Protein AF-0000000084446906 (afdb_homodimer)

pLDDT: mean 97.47, std 2.0, range [83.38, 98.94]

Solvent-accessible surface area (backbone atoms only — not comparable to full-atom values): 11357 Å² total; per-residue (Å²): 119,25,52,22,40,34,60,42,27,45,54,18,41,62,43,54,30,33,64,61,40,91,71,47,39,33,16,25,29,60,39,35,58,21,31,26,53,89,60,40,82,54,78,63,70,33,37,84,49,32,91,60,63,23,46,36,49,57,85,40,52,59,21,47,54,28,44,42,38,16,50,54,45,36,75,71,26,47,64,25,63,60,59,67,82,44,51,92,57,14,74,78,40,45,84,55,74,69,44,53,43,67,46,55,93,47,60,34,79,99,120,25,52,22,39,33,58,43,26,44,55,18,42,62,42,55,30,34,61,60,40,89,69,47,38,32,16,24,30,60,39,35,59,21,29,26,54,89,58,40,82,53,77,62,68,33,38,84,49,33,92,58,63,23,46,36,49,56,86,40,52,58,21,47,54,29,45,41,38,16,49,55,45,38,74,71,27,47,64,24,65,59,59,67,82,46,50,92,56,14,74,77,40,46,83,54,75,69,42,53,44,69,46,56,92,47,60,34,79,98

Nearest PDB structures (foldseek):
  1fri-assembly1_A  TM=9.780E-01  e=1.271E-14  Azotobacter vinelandii
  1f5b-assembly1_A  TM=9.765E-01  e=3.452E-14  Azotobacter vinelandii
  1pc5-assembly1_A  TM=9.761E-01  e=5.884E-14  Azotobacter vinelandii
  1pc4-assembly1_A  TM=9.764E-01  e=9.380E-14  Azotobacter vinelandii
  1f5c-assembly1_A  TM=9.761E-01  e=1.399E-13  Azotobacter vinelandii

Radius of gyration: 17.43 Å; Cα contacts (8 Å, |Δi|>4): 537; chains: 2; bounding box: 32×48×39 Å

Organism: NCBI:txid207340

Structure (mmCIF, N/CA/C/O backbone):
data_AF-0000000084446906-model_v1
#
loop_
_entity.id
_entity.type
_entity.pdbx_description
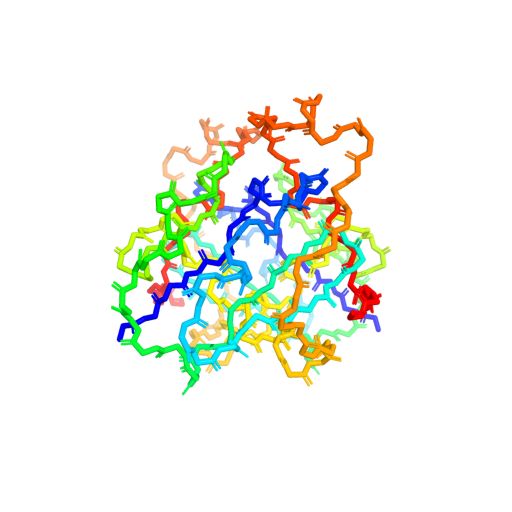1 polymer Ferredoxin
#
loop_
_atom_site.group_PDB
_atom_site.id
_atom_site.type_symbol
_atom_site.label_atom_id
_atom_site.label_alt_id
_atom_site.label_comp_id
_atom_site.label_asym_id
_atom_site.label_entity_id
_atom_site.label_seq_id
_atom_site.pdbx_PDB_ins_code
_atom_site.Cartn_x
_atom_site.Cartn_y
_atom_site.Cartn_z
_atom_site.occupancy
_atom_site.B_iso_or_equiv
_atom_site.auth_seq_id
_atom_site.auth_comp_id
_atom_site.auth_asym_id
_atom_site.auth_atom_id
_atom_site.pdbx_PDB_model_num
ATOM 1 N N . MET A 1 1 ? -15.5 2.156 11.156 1 84.31 1 MET A N 1
ATOM 2 C CA . MET A 1 1 ? -15.125 2.91 9.961 1 84.31 1 MET A CA 1
ATOM 3 C C . MET A 1 1 ? -14.086 3.979 10.289 1 84.31 1 MET A C 1
ATOM 5 O O . MET A 1 1 ? -14.07 4.512 11.406 1 84.31 1 MET A O 1
ATOM 9 N N . THR A 1 2 ? -12.961 4.039 9.648 1 97.31 2 THR A N 1
ATOM 10 C CA . THR A 1 2 ? -11.914 5.035 9.836 1 97.31 2 THR A CA 1
ATOM 11 C C . THR A 1 2 ? -11.555 5.707 8.508 1 97.31 2 THR A C 1
ATOM 13 O O . THR A 1 2 ? -12.023 5.281 7.449 1 97.31 2 THR A O 1
ATOM 16 N N . TYR A 1 3 ? -10.961 6.855 8.625 1 98.81 3 TYR A N 1
ATOM 17 C CA . TYR A 1 3 ? -10.398 7.477 7.43 1 98.81 3 TYR A CA 1
ATOM 18 C C . TYR A 1 3 ? -8.953 7.055 7.223 1 98.81 3 TYR A C 1
ATOM 20 O O . TYR A 1 3 ? -8.273 6.637 8.172 1 98.81 3 TYR A O 1
ATOM 28 N N . VAL A 1 4 ? -8.547 7.105 5.961 1 98.88 4 VAL A N 1
ATOM 29 C CA . VAL A 1 4 ? -7.25 6.578 5.555 1 98.88 4 VAL A CA 1
ATOM 30 C C . VAL A 1 4 ? -6.512 7.609 4.707 1 98.88 4 VAL A C 1
ATOM 32 O O . VAL A 1 4 ? -7.094 8.195 3.789 1 98.88 4 VAL A O 1
ATOM 35 N N . VAL A 1 5 ? -5.242 7.879 5.129 1 98.88 5 VAL A N 1
ATOM 36 C CA . VAL A 1 5 ? -4.391 8.68 4.258 1 98.88 5 VAL A CA 1
ATOM 37 C C . VAL A 1 5 ? -3.863 7.82 3.111 1 98.88 5 VAL A C 1
ATOM 39 O O . VAL A 1 5 ? -3.389 6.703 3.334 1 98.88 5 VAL A O 1
ATOM 42 N N . THR A 1 6 ? -3.961 8.359 1.884 1 98.44 6 THR A N 1
ATOM 43 C CA . THR A 1 6 ? -3.625 7.566 0.707 1 98.44 6 THR A CA 1
ATOM 44 C C . THR A 1 6 ? -2.439 8.172 -0.035 1 98.44 6 THR A C 1
ATOM 46 O O . THR A 1 6 ? -1.847 9.156 0.426 1 98.44 6 THR A O 1
ATOM 49 N N . GLU A 1 7 ? -2.117 7.648 -1.155 1 97.81 7 GLU A N 1
ATOM 50 C CA . GLU A 1 7 ? -0.869 7.785 -1.901 1 97.81 7 GLU A CA 1
ATOM 51 C C . GLU A 1 7 ? -0.551 9.258 -2.176 1 97.81 7 GLU A C 1
ATOM 53 O O . GLU A 1 7 ? 0.608 9.664 -2.098 1 97.81 7 GLU A O 1
ATOM 58 N N . ASN A 1 8 ? -1.579 10.039 -2.455 1 98.19 8 ASN A N 1
ATOM 59 C CA . ASN A 1 8 ? -1.279 11.383 -2.947 1 98.19 8 ASN A CA 1
ATOM 60 C C . ASN A 1 8 ? -0.719 12.273 -1.843 1 98.19 8 ASN A C 1
ATOM 62 O O . ASN A 1 8 ? -0.22 13.367 -2.113 1 98.19 8 ASN A O 1
ATOM 66 N N . CYS A 1 9 ? -0.724 11.852 -0.599 1 98.75 9 CYS A N 1
ATOM 67 C CA . CYS A 1 9 ? -0.081 12.57 0.496 1 98.75 9 CYS A CA 1
ATOM 68 C C . CYS A 1 9 ? 1.437 12.523 0.363 1 98.75 9 CYS A C 1
ATOM 70 O O . CYS A 1 9 ? 2.129 13.453 0.779 1 98.75 9 CYS A O 1
ATOM 72 N N . ILE A 1 10 ? 1.965 11.445 -0.25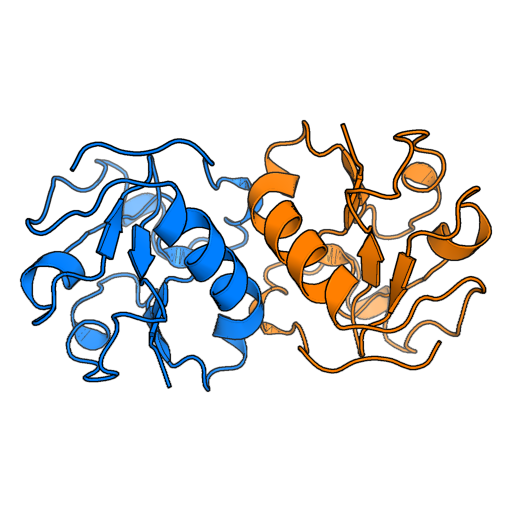6 1 98.31 10 ILE A N 1
ATOM 73 C CA . ILE A 1 10 ? 3.406 11.258 -0.377 1 98.31 10 ILE A CA 1
ATOM 74 C C . ILE A 1 10 ? 4.02 12.43 -1.135 1 98.31 10 ILE A C 1
ATOM 76 O O . ILE A 1 10 ? 3.625 12.719 -2.266 1 98.31 10 ILE A O 1
ATOM 80 N N . ARG A 1 11 ? 4.898 13.109 -0.542 1 97.44 11 ARG A N 1
ATOM 81 C CA . ARG A 1 11 ? 5.66 14.234 -1.075 1 97.44 11 ARG A CA 1
ATOM 82 C C . ARG A 1 11 ? 4.824 15.508 -1.077 1 97.44 11 ARG A C 1
ATOM 84 O O . ARG A 1 11 ? 5.344 16.594 -1.329 1 97.44 11 ARG A O 1
ATOM 91 N N . CYS A 1 12 ? 3.541 15.492 -0.802 1 98.12 12 CYS A N 1
ATOM 92 C CA . CYS A 1 12 ? 2.703 16.672 -0.606 1 98.12 12 CYS A CA 1
ATOM 93 C C . CYS A 1 12 ? 2.697 17.094 0.856 1 98.12 12 CYS A C 1
ATOM 95 O O . CYS A 1 12 ? 3.305 18.109 1.213 1 98.12 12 CYS A O 1
ATOM 97 N N . LYS A 1 13 ? 2.162 16.266 1.639 1 97.94 13 LYS A N 1
ATOM 98 C CA . LYS A 1 13 ? 2.217 16.406 3.09 1 97.94 13 LYS A CA 1
ATOM 99 C C . LYS A 1 13 ? 1.856 17.828 3.518 1 97.94 13 LYS A C 1
ATOM 101 O O . LYS A 1 13 ? 2.635 18.484 4.207 1 97.94 13 LYS A O 1
ATOM 106 N N . TYR A 1 14 ? 0.672 18.281 3.172 1 98.06 14 TYR A N 1
ATOM 107 C CA . TYR A 1 14 ? 0.212 19.641 3.457 1 98.06 14 TYR A CA 1
ATOM 108 C C . TYR A 1 14 ? -0.131 19.797 4.934 1 98.06 14 TYR A C 1
ATOM 110 O O . TYR A 1 14 ? 0.025 20.875 5.5 1 98.06 14 TYR A O 1
ATOM 118 N N . MET A 1 15 ? -0.668 18.844 5.59 1 97.62 15 MET A N 1
ATOM 119 C CA . MET A 1 15 ? -0.871 18.672 7.023 1 97.62 15 MET A CA 1
ATOM 120 C C . MET A 1 15 ? -1.989 19.578 7.527 1 97.62 15 MET A C 1
ATOM 122 O O . MET A 1 15 ? -2.145 19.766 8.734 1 97.62 15 MET A O 1
ATOM 126 N N . ASP A 1 16 ? -2.803 20.219 6.625 1 98.19 16 ASP A N 1
ATOM 127 C CA . ASP A 1 16 ? -3.977 20.969 7.051 1 98.19 16 ASP A CA 1
ATOM 128 C C . ASP A 1 16 ? -4.918 20.094 7.879 1 98.19 16 ASP A C 1
ATOM 130 O O . ASP A 1 16 ? -5.574 20.578 8.797 1 98.19 16 ASP A O 1
ATOM 134 N N . CYS A 1 17 ? -4.926 18.844 7.637 1 98.56 17 CYS A N 1
ATOM 135 C CA . CYS A 1 17 ? -5.801 17.875 8.266 1 98.56 17 CYS A CA 1
ATOM 136 C C . CYS A 1 17 ? -5.477 17.734 9.75 1 98.56 17 CYS A C 1
ATOM 138 O O . CYS A 1 17 ? -6.367 17.469 10.562 1 98.56 17 CYS A O 1
ATOM 140 N N . VAL A 1 18 ? -4.23 17.953 10.117 1 98.56 18 VAL A N 1
ATOM 141 C CA . VAL A 1 18 ? -3.756 17.75 11.477 1 98.56 18 VAL A CA 1
ATOM 142 C C . VAL A 1 18 ? -4.453 18.734 12.422 1 98.56 18 VAL A C 1
ATOM 144 O O . VAL A 1 18 ? -4.875 18.344 13.516 1 98.56 18 VAL A O 1
ATOM 147 N N . GLU A 1 19 ? -4.762 19.891 11.945 1 97.19 19 GLU A N 1
ATOM 148 C CA . GLU A 1 19 ? -5.262 20.969 12.789 1 97.19 19 GLU A CA 1
ATOM 149 C C . GLU A 1 19 ? -6.746 20.781 13.094 1 97.19 19 GLU A C 1
ATOM 151 O O . GLU A 1 19 ? -7.234 21.25 14.133 1 97.19 19 GLU A O 1
ATOM 156 N N . VAL A 1 20 ? -7.367 20.062 12.305 1 98.25 20 VAL A N 1
ATOM 157 C CA . VAL A 1 20 ? -8.82 20.031 12.445 1 98.25 20 VAL A CA 1
ATOM 158 C C . VAL A 1 20 ? -9.25 18.734 13.109 1 98.25 20 VAL A C 1
ATOM 160 O O . VAL A 1 20 ? -10.414 18.562 13.477 1 98.25 20 VAL A O 1
ATOM 163 N N . CYS A 1 21 ? -8.375 17.75 13.305 1 98.56 21 CYS A N 1
ATOM 164 C CA . CYS A 1 21 ? -8.734 16.453 13.875 1 98.56 21 CYS A CA 1
ATOM 165 C C . CYS A 1 21 ? -9.047 16.578 15.359 1 98.56 21 CYS A C 1
ATOM 167 O O . CYS A 1 21 ? -8.172 16.906 16.156 1 98.56 21 CYS A O 1
ATOM 169 N N . PRO A 1 22 ? -10.172 16.234 15.734 1 98.44 22 PRO A N 1
ATOM 170 C CA . PRO A 1 22 ? -10.562 16.469 17.125 1 98.44 22 PRO A CA 1
ATOM 171 C C . PRO A 1 22 ? -9.891 15.508 18.094 1 98.44 22 PRO A C 1
ATOM 173 O O . PRO A 1 22 ? -9.891 15.75 19.312 1 98.44 22 PRO A O 1
ATOM 176 N N . VAL A 1 23 ? -9.328 14.422 17.625 1 98.44 23 VAL A N 1
ATOM 177 C CA . VAL A 1 23 ? -8.773 13.438 18.547 1 98.44 23 VAL A CA 1
ATOM 178 C C . VAL A 1 23 ? -7.273 13.289 18.297 1 98.44 23 VAL A C 1
ATOM 180 O O . VAL A 1 23 ? -6.641 12.367 18.828 1 98.44 23 VAL A O 1
ATOM 183 N N . ASP A 1 24 ? -6.668 14.109 17.484 1 98.44 24 ASP A N 1
ATOM 184 C CA . ASP A 1 24 ? -5.23 14.164 17.234 1 98.44 24 ASP A CA 1
ATOM 185 C C . ASP A 1 24 ? -4.676 12.773 16.906 1 98.44 24 ASP A C 1
ATOM 187 O O . ASP A 1 24 ? -3.699 12.336 17.516 1 98.44 24 ASP A O 1
ATOM 191 N N . CYS A 1 25 ? -5.219 12.156 15.906 1 98.81 25 CYS A N 1
ATOM 192 C CA . CYS A 1 25 ? -4.828 10.773 15.656 1 98.81 25 CYS A CA 1
ATOM 193 C C . CYS A 1 25 ? -3.982 10.672 14.391 1 98.81 25 CYS A C 1
ATOM 195 O O . CYS A 1 25 ? -3.99 9.641 13.719 1 98.81 25 CYS A O 1
ATOM 197 N N . PHE A 1 26 ? -3.305 11.766 13.984 1 98.88 26 PHE A N 1
ATOM 198 C CA . PHE A 1 26 ? -2.334 11.742 12.898 1 98.88 26 PHE A CA 1
ATOM 199 C C . PHE A 1 26 ? -0.939 11.43 13.422 1 98.88 26 PHE A C 1
ATOM 201 O O . PHE A 1 26 ? -0.559 11.883 14.5 1 98.88 26 PHE A O 1
ATOM 208 N N . TYR A 1 27 ? -0.191 10.672 12.648 1 98.88 27 TYR A N 1
ATOM 209 C CA . TYR A 1 27 ? 1.2 10.32 12.914 1 98.88 27 TYR A CA 1
ATOM 210 C C . TYR A 1 27 ? 2.086 10.664 11.719 1 98.88 27 TYR A C 1
ATOM 212 O O . TYR A 1 27 ? 1.666 10.531 10.57 1 98.88 27 TYR A O 1
ATOM 220 N N . VAL A 1 28 ? 3.281 11.133 12.031 1 98.81 28 VAL A N 1
ATOM 221 C CA . VAL A 1 28 ? 4.012 11.875 11.008 1 98.81 28 VAL A CA 1
ATOM 222 C C . VAL A 1 28 ? 5.258 11.094 10.594 1 98.81 28 VAL A C 1
ATOM 224 O O . VAL A 1 28 ? 6.074 10.727 11.445 1 98.81 28 VAL A O 1
ATOM 227 N N . GLY A 1 29 ? 5.34 10.797 9.297 1 98.44 29 GLY A N 1
ATOM 228 C CA . GLY A 1 29 ? 6.539 10.281 8.656 1 98.44 29 GLY A CA 1
ATOM 229 C C . GLY A 1 29 ? 7.359 11.352 7.961 1 98.44 29 GLY A C 1
ATOM 230 O O . GLY A 1 29 ? 6.973 12.523 7.949 1 98.44 29 GLY A O 1
ATOM 231 N N . GLU A 1 30 ? 8.391 10.906 7.371 1 97.94 30 GLU A N 1
ATOM 232 C CA . GLU A 1 30 ? 9.297 11.836 6.691 1 97.94 30 GLU A CA 1
ATOM 233 C C . GLU A 1 30 ? 8.594 12.531 5.527 1 97.94 30 GLU A C 1
ATOM 235 O O . GLU A 1 30 ? 8.742 13.742 5.348 1 97.94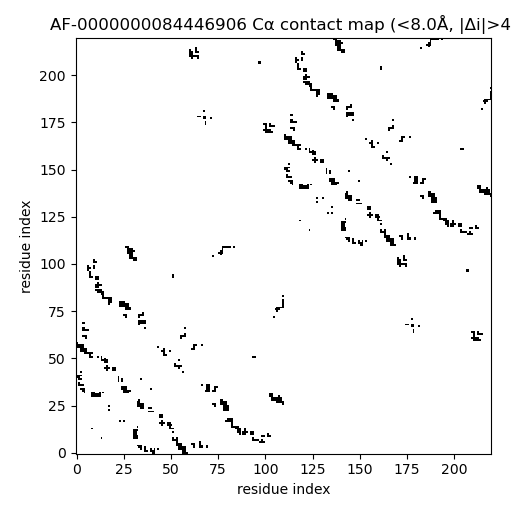 30 GLU A O 1
ATOM 240 N N . ASN A 1 31 ? 7.805 11.805 4.75 1 98.25 31 ASN A N 1
ATOM 241 C CA . ASN A 1 31 ? 7.199 12.414 3.57 1 98.25 31 ASN A CA 1
ATOM 242 C C . ASN A 1 31 ? 5.742 11.984 3.406 1 98.25 31 ASN A C 1
ATOM 244 O O . ASN A 1 31 ? 5.199 12.031 2.301 1 98.25 31 ASN A O 1
ATOM 248 N N . PHE A 1 32 ? 5.082 11.578 4.477 1 98.5 32 PHE A N 1
ATOM 249 C CA . PHE A 1 32 ? 3.74 11.008 4.516 1 98.5 32 PHE A CA 1
ATOM 250 C C . PHE A 1 32 ? 3.146 11.109 5.914 1 98.5 32 PHE A C 1
ATOM 252 O O . PHE A 1 32 ? 3.881 11.195 6.902 1 98.5 32 PHE A O 1
ATOM 259 N N . LEU A 1 33 ? 1.849 11.211 6.012 1 98.81 33 LEU A N 1
ATOM 260 C CA . LEU A 1 33 ? 1.133 11.078 7.273 1 98.81 33 LEU A CA 1
ATOM 261 C C . LEU A 1 33 ? 0.233 9.852 7.266 1 98.81 33 LEU A C 1
ATOM 263 O O . LEU A 1 33 ? -0.116 9.336 6.199 1 98.81 33 LEU A O 1
ATOM 267 N N . VAL A 1 34 ? -0.111 9.383 8.492 1 98.88 34 VAL A N 1
ATOM 268 C CA . VAL A 1 34 ? -1.082 8.297 8.602 1 98.88 34 VAL A CA 1
ATOM 269 C C . VAL A 1 34 ? -2.094 8.617 9.695 1 98.88 34 VAL A C 1
ATOM 271 O O . VAL A 1 34 ? -1.829 9.445 10.578 1 98.88 34 VAL A O 1
ATOM 274 N N . ILE A 1 35 ? -3.268 8.039 9.562 1 98.94 35 ILE A N 1
ATOM 275 C CA . ILE A 1 35 ? -4.309 8.07 10.578 1 98.94 35 ILE A CA 1
ATOM 276 C C . ILE A 1 35 ? -4.312 6.75 11.352 1 98.94 35 ILE A C 1
ATOM 278 O O . ILE A 1 35 ? -4.309 5.672 10.75 1 98.94 35 ILE A O 1
ATOM 282 N N . HIS A 1 36 ? -4.238 6.809 12.664 1 98.88 36 HIS A N 1
ATOM 283 C CA . HIS A 1 36 ? -4.387 5.609 13.484 1 98.88 36 HIS A CA 1
ATOM 284 C C . HIS A 1 36 ? -5.816 5.082 13.438 1 98.88 36 HIS A C 1
ATOM 286 O O . HIS A 1 36 ? -6.734 5.715 13.961 1 98.88 36 HIS A O 1
ATOM 292 N N . PRO A 1 37 ? -5.949 3.916 12.922 1 98.38 37 PRO A N 1
ATOM 293 C CA . PRO A 1 37 ? -7.324 3.471 12.68 1 98.38 37 PRO A CA 1
ATOM 294 C C . PRO A 1 37 ? -8.094 3.205 13.969 1 98.38 37 PRO A C 1
ATOM 296 O O . PRO A 1 37 ? -9.328 3.279 13.984 1 98.38 37 PRO A O 1
ATOM 299 N N . ASP A 1 38 ? -7.477 2.994 15.078 1 98.25 38 ASP A N 1
ATOM 300 C CA . ASP A 1 38 ? -8.148 2.678 16.328 1 98.25 38 ASP A CA 1
ATOM 301 C C . ASP A 1 38 ? -8.484 3.949 17.109 1 98.25 38 ASP A C 1
ATOM 303 O O . ASP A 1 38 ? -9.25 3.904 18.078 1 98.25 38 ASP A O 1
ATOM 307 N N . GLU A 1 39 ? -7.938 5.062 16.688 1 98.69 39 GLU A N 1
ATOM 308 C CA . GLU A 1 39 ? -8.156 6.336 17.375 1 98.69 39 GLU A CA 1
ATOM 309 C C . GLU A 1 39 ? -9.109 7.227 16.578 1 98.69 39 GLU A C 1
ATOM 311 O O . GLU A 1 39 ? -9.758 8.109 17.141 1 98.69 39 GLU A O 1
ATOM 316 N N . CYS A 1 40 ? -9.148 7.055 15.305 1 98.75 40 CYS A N 1
ATOM 317 C CA . CYS A 1 40 ? -10.047 7.812 14.438 1 98.75 40 CYS A CA 1
ATOM 318 C C . CYS A 1 40 ? -11.5 7.602 14.836 1 98.75 40 CYS A C 1
ATOM 320 O O . CYS A 1 40 ? -11.945 6.461 14.992 1 98.75 40 CYS A O 1
ATOM 322 N N . ILE A 1 41 ? -12.258 8.695 14.969 1 98.5 41 ILE A N 1
ATOM 323 C CA . ILE A 1 41 ? -13.641 8.547 15.414 1 98.5 41 ILE A CA 1
ATOM 324 C C . ILE A 1 41 ? -14.586 8.695 14.227 1 98.5 41 ILE A C 1
ATOM 326 O O . ILE A 1 41 ? -15.781 8.953 14.398 1 98.5 41 ILE A O 1
ATOM 330 N N . ASP A 1 42 ? -14.016 8.727 12.992 1 98.19 42 ASP A N 1
ATOM 331 C CA . ASP A 1 42 ? -14.773 8.656 11.75 1 98.19 42 ASP A CA 1
ATOM 332 C C . ASP A 1 42 ? -15.562 9.945 11.516 1 98.19 42 ASP A C 1
ATOM 334 O O . ASP A 1 42 ? -16.656 9.914 10.953 1 98.19 42 ASP A O 1
ATOM 338 N N . CYS A 1 43 ? -15.078 11.07 12.016 1 98.19 43 CYS A N 1
ATOM 339 C CA . CYS A 1 43 ? -15.844 12.305 11.898 1 98.19 43 CYS A CA 1
ATOM 340 C C . CYS A 1 43 ? -15.766 12.867 10.492 1 98.19 43 CYS A C 1
ATOM 342 O O . CYS A 1 43 ? -16.688 13.531 10.023 1 98.19 43 CYS A O 1
ATOM 344 N N . GLY A 1 44 ? -14.578 12.773 9.82 1 98.12 44 GLY A N 1
ATOM 345 C CA . GLY A 1 44 ? -14.469 13.117 8.414 1 98.12 44 GLY A CA 1
ATOM 346 C C . GLY A 1 44 ? -14.109 14.57 8.18 1 98.12 44 GLY A C 1
ATOM 347 O O . GLY A 1 44 ? -13.984 15.008 7.035 1 98.12 44 GLY A O 1
ATOM 348 N N . VAL A 1 45 ? -13.883 15.383 9.164 1 98.38 45 VAL A N 1
ATOM 349 C CA . VAL A 1 45 ? -13.625 16.812 8.992 1 98.38 45 VAL A CA 1
ATOM 350 C C . VAL A 1 45 ? -12.289 17.016 8.273 1 98.38 45 VAL A C 1
ATOM 352 O O . VAL A 1 45 ? -12.094 18.016 7.59 1 98.38 45 VAL A O 1
ATOM 355 N N . CYS A 1 46 ? -11.43 16.078 8.383 1 98.56 46 CYS A N 1
ATOM 356 C CA . CYS A 1 46 ? -10.102 16.188 7.785 1 98.56 46 CYS A CA 1
ATOM 357 C C . CYS A 1 46 ? -10.172 16.062 6.27 1 98.56 46 CYS A C 1
ATOM 359 O O . CYS A 1 46 ? -9.352 16.656 5.559 1 98.56 46 CYS A O 1
ATOM 361 N N . GLU A 1 47 ? -11.062 15.297 5.75 1 98.56 47 GLU A N 1
ATOM 362 C CA . GLU A 1 47 ? -11.133 14.953 4.332 1 98.56 47 GLU A CA 1
ATOM 363 C C . GLU A 1 47 ? -11.234 16.203 3.467 1 98.56 47 GLU A C 1
ATOM 365 O O . GLU A 1 47 ? -10.43 16.406 2.557 1 98.56 47 GLU A O 1
ATOM 370 N N . PRO A 1 48 ? -12.148 17.156 3.684 1 98.38 48 PRO A N 1
ATOM 371 C CA . PRO A 1 48 ? -12.25 18.328 2.818 1 98.38 48 PRO A CA 1
ATOM 372 C C . PRO A 1 48 ? -11.102 19.328 3.027 1 98.38 48 PRO A C 1
ATOM 374 O O . PRO A 1 48 ? -10.922 20.234 2.227 1 98.38 48 PRO A O 1
ATOM 377 N N . GLU A 1 49 ? -10.281 19.172 4.086 1 98.19 49 GLU A N 1
ATOM 378 C CA . GLU A 1 49 ? -9.211 20.125 4.387 1 98.19 49 GLU A CA 1
ATOM 379 C C . GLU A 1 49 ? -7.934 19.766 3.627 1 98.19 49 GLU A C 1
ATOM 381 O O . GLU A 1 49 ? -7.008 20.578 3.559 1 98.19 49 GLU A O 1
ATOM 386 N N . CYS A 1 50 ? -7.859 18.594 3.09 1 98.5 50 CYS A N 1
ATOM 387 C CA . CYS A 1 50 ? -6.648 18.156 2.402 1 98.5 50 CYS A CA 1
ATOM 388 C C . CYS A 1 50 ? -6.609 18.688 0.975 1 98.5 50 CYS A C 1
ATOM 390 O O . CYS A 1 50 ? -7.371 18.234 0.118 1 98.5 50 CYS A O 1
ATOM 392 N N . PRO A 1 51 ? -5.691 19.547 0.663 1 98 51 PRO A N 1
ATOM 393 C CA . PRO A 1 51 ? -5.633 20.078 -0.699 1 98 51 PRO A CA 1
ATOM 394 C C . PRO A 1 51 ? -5.352 19 -1.744 1 98 51 PRO A C 1
ATOM 396 O O . PRO A 1 51 ? -5.742 19.141 -2.904 1 98 51 PRO A O 1
ATOM 399 N N . ALA A 1 52 ? -4.75 17.891 -1.34 1 98.12 52 ALA A N 1
ATOM 400 C CA . ALA A 1 52 ? -4.371 16.828 -2.26 1 98.12 52 ALA A CA 1
ATOM 401 C C . ALA A 1 52 ? -5.473 15.781 -2.371 1 98.12 52 ALA A C 1
ATOM 403 O O . ALA A 1 52 ? -5.324 14.781 -3.088 1 98.12 52 ALA A O 1
ATOM 404 N N . GLU A 1 53 ? -6.512 15.938 -1.598 1 98.12 53 GLU A N 1
ATOM 405 C CA . GLU A 1 53 ? -7.605 14.969 -1.591 1 98.12 53 GLU A CA 1
ATOM 406 C C . GLU A 1 53 ? -7.09 13.555 -1.346 1 98.12 53 GLU A C 1
ATOM 408 O O . GLU A 1 53 ? -7.477 12.617 -2.047 1 98.12 53 GLU A O 1
ATOM 413 N N . ALA A 1 54 ? -6.195 13.43 -0.319 1 98.62 54 ALA A N 1
ATOM 414 C CA . ALA A 1 54 ? -5.492 12.172 -0.077 1 98.62 54 ALA A CA 1
ATOM 415 C C . ALA A 1 54 ? -6.113 11.414 1.091 1 98.62 54 ALA A C 1
ATOM 417 O O . ALA A 1 54 ? -5.535 10.445 1.587 1 98.62 54 ALA A O 1
ATOM 418 N N . ILE A 1 55 ? -7.219 11.867 1.591 1 98.88 55 ILE A N 1
ATOM 419 C CA . ILE A 1 55 ? -7.883 11.195 2.705 1 98.88 55 ILE A CA 1
ATOM 420 C C . ILE A 1 55 ? -9.234 10.648 2.252 1 98.88 55 ILE A C 1
ATOM 422 O O . ILE A 1 55 ? -10.055 11.391 1.695 1 98.88 55 ILE A O 1
ATOM 426 N N . LEU A 1 56 ? -9.406 9.367 2.488 1 98.75 56 LEU A N 1
ATOM 427 C CA . LEU A 1 56 ? -10.609 8.664 2.07 1 98.75 56 LEU A CA 1
ATOM 428 C C . LEU A 1 56 ? -11.172 7.82 3.209 1 98.75 56 LEU A C 1
ATOM 430 O O . LEU A 1 56 ? -10.422 7.355 4.07 1 98.75 56 LEU A O 1
ATOM 434 N N . PRO A 1 57 ? -12.516 7.688 3.209 1 98.56 57 PRO A N 1
ATOM 435 C CA . PRO A 1 57 ? -13.047 6.684 4.137 1 98.56 57 PRO A CA 1
ATOM 436 C C . PRO A 1 57 ? -12.609 5.266 3.779 1 98.56 57 PRO A C 1
ATOM 438 O O . PRO A 1 57 ? -12.359 4.969 2.607 1 98.56 57 PRO A O 1
ATOM 441 N N . ASP A 1 58 ? -12.484 4.414 4.773 1 97.38 58 ASP A N 1
ATOM 442 C CA . ASP A 1 58 ? -12.008 3.059 4.527 1 97.38 58 ASP A CA 1
ATOM 443 C C . ASP A 1 58 ? -13.023 2.26 3.713 1 97.38 58 ASP A C 1
ATOM 445 O O . ASP A 1 58 ? -12.719 1.164 3.236 1 97.38 58 ASP A O 1
ATOM 449 N N . SER A 1 59 ? -14.242 2.84 3.496 1 96.44 59 SER A N 1
ATOM 450 C CA . SER A 1 59 ? -15.234 2.201 2.643 1 96.44 59 SER A CA 1
ATOM 451 C C . SER A 1 59 ? -14.938 2.439 1.167 1 96.44 59 SER A C 1
ATOM 453 O O . SER A 1 59 ? -15.531 1.794 0.297 1 96.44 59 SER A O 1
ATOM 455 N N . ASP A 1 60 ? -14.125 3.381 0.864 1 97.06 60 ASP A N 1
ATOM 456 C CA . ASP A 1 60 ? -13.648 3.611 -0.497 1 97.06 60 ASP A CA 1
ATOM 457 C C . ASP A 1 60 ? -12.586 2.592 -0.886 1 97.06 60 ASP A C 1
ATOM 459 O O . ASP A 1 60 ? -11.562 2.465 -0.208 1 97.06 60 ASP A O 1
ATOM 463 N N . ASP A 1 61 ? -12.766 1.865 -1.99 1 93.56 61 ASP A N 1
ATOM 464 C CA . ASP A 1 61 ? -11.859 0.806 -2.414 1 93.56 61 ASP A CA 1
ATOM 465 C C . ASP A 1 61 ? -10.438 1.342 -2.6 1 93.56 61 ASP A C 1
ATOM 467 O O . ASP A 1 61 ? -9.461 0.623 -2.369 1 93.56 61 ASP A O 1
ATOM 471 N N . ARG A 1 62 ? -10.344 2.568 -2.906 1 96.31 62 ARG A N 1
ATOM 472 C CA . ARG A 1 62 ? -9.039 3.191 -3.137 1 96.31 62 ARG A CA 1
ATOM 473 C C . ARG A 1 62 ? -8.234 3.266 -1.847 1 96.31 62 ARG A C 1
ATOM 475 O O . ARG A 1 62 ? -7.02 3.486 -1.88 1 96.31 62 ARG A O 1
ATOM 482 N N . ALA A 1 63 ? -8.828 2.971 -0.712 1 97.75 63 ALA A N 1
ATOM 483 C CA . ALA A 1 63 ? -8.172 3.096 0.589 1 97.75 63 ALA A CA 1
ATOM 484 C C . ALA A 1 63 ? -7.648 1.747 1.072 1 97.75 63 ALA A C 1
ATOM 486 O O . ALA A 1 63 ? -6.871 1.683 2.025 1 97.75 63 ALA A O 1
ATOM 487 N N . THR A 1 64 ? -7.996 0.7 0.409 1 96.81 64 THR A N 1
ATOM 488 C CA . THR A 1 64 ? -7.801 -0.642 0.947 1 96.81 64 THR A CA 1
ATOM 489 C C . THR A 1 64 ? -6.32 -0.908 1.215 1 96.81 64 THR A C 1
ATOM 491 O O . THR A 1 64 ? -5.934 -1.205 2.348 1 96.81 64 THR A O 1
ATOM 494 N N . ALA A 1 65 ? -5.48 -0.763 0.223 1 96.44 65 ALA A N 1
ATOM 495 C CA . ALA A 1 65 ? -4.055 -1.028 0.397 1 96.44 65 ALA A CA 1
ATOM 496 C C . ALA A 1 65 ? -3.445 -0.092 1.437 1 96.44 65 ALA A C 1
ATOM 498 O O . ALA A 1 65 ? -2.574 -0.497 2.211 1 96.44 65 ALA A O 1
ATOM 499 N N . TRP A 1 66 ? -3.977 1.045 1.509 1 98.44 66 TRP A N 1
ATOM 500 C CA . TRP A 1 66 ? -3.385 2.086 2.342 1 98.44 66 TRP A CA 1
ATOM 501 C C . TRP A 1 66 ? -3.869 1.971 3.783 1 98.44 66 TRP A C 1
ATOM 503 O O . TRP A 1 66 ? -3.236 2.5 4.703 1 98.44 66 TRP A O 1
ATOM 513 N N . ALA A 1 67 ? -5.016 1.292 3.982 1 97.75 67 ALA A N 1
ATOM 514 C CA . ALA A 1 67 ? -5.469 1.04 5.348 1 97.75 67 ALA A CA 1
ATOM 515 C C . ALA A 1 67 ? -4.418 0.278 6.148 1 97.75 67 ALA A C 1
ATOM 517 O O . ALA A 1 67 ? -4.156 0.6 7.309 1 97.75 67 ALA A O 1
ATOM 518 N N . GLU A 1 68 ? -3.766 -0.604 5.461 1 95.38 68 GLU A N 1
ATOM 519 C CA . GLU A 1 68 ? -2.76 -1.416 6.141 1 95.38 68 GLU A CA 1
ATOM 520 C C . GLU A 1 68 ? -1.478 -0.623 6.379 1 95.38 68 GLU A C 1
ATOM 522 O O . GLU A 1 68 ? -0.819 -0.791 7.406 1 95.38 68 GLU A O 1
ATOM 527 N N . VAL A 1 69 ? -1.152 0.172 5.457 1 98.06 69 VAL A N 1
ATOM 528 C CA . VAL A 1 69 ? -0.004 1.061 5.609 1 98.06 69 VAL A CA 1
ATOM 529 C C . VAL A 1 69 ? -0.237 2.014 6.777 1 98.06 69 VAL A C 1
ATOM 531 O O . VAL A 1 69 ? 0.645 2.201 7.621 1 98.06 69 VAL A O 1
ATOM 534 N N . ASN A 1 70 ? -1.45 2.592 6.891 1 98.75 70 ASN A N 1
ATOM 535 C CA . ASN A 1 70 ? -1.789 3.465 8.008 1 98.75 70 ASN A CA 1
ATOM 536 C C . ASN A 1 70 ? -1.666 2.736 9.344 1 98.75 70 ASN A C 1
ATOM 538 O O . ASN A 1 70 ? -1.043 3.244 10.273 1 98.75 70 ASN A O 1
ATOM 542 N N . ARG A 1 71 ? -2.191 1.576 9.422 1 97.38 71 ARG A N 1
ATOM 543 C CA . ARG A 1 71 ? -2.156 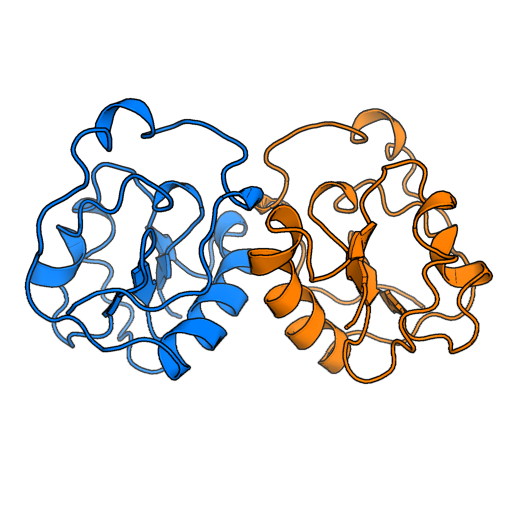0.802 10.656 1 97.38 71 ARG A CA 1
ATOM 544 C C . ARG A 1 71 ? -0.721 0.547 11.109 1 97.38 71 ARG A C 1
ATOM 546 O O . ARG A 1 71 ? -0.382 0.752 12.273 1 97.38 71 ARG A O 1
ATOM 553 N N . THR A 1 72 ? 0.078 0.205 10.227 1 96.88 72 THR A N 1
ATOM 554 C CA . THR A 1 72 ? 1.457 -0.148 10.547 1 96.88 72 THR A CA 1
ATOM 555 C C . THR A 1 72 ? 2.227 1.072 11.047 1 96.88 72 THR A C 1
ATOM 557 O O . THR A 1 72 ? 2.801 1.047 12.133 1 96.88 72 THR A O 1
ATOM 560 N N . TYR A 1 73 ? 2.178 2.135 10.305 1 98.44 73 TYR A N 1
ATOM 561 C CA . TYR A 1 73 ? 3.066 3.256 10.594 1 98.44 73 TYR A CA 1
ATOM 562 C C . TYR A 1 73 ? 2.506 4.121 11.719 1 98.44 73 TYR A C 1
ATOM 564 O O . TYR A 1 73 ? 3.248 4.855 12.375 1 98.44 73 TYR A O 1
ATOM 572 N N . ALA A 1 74 ? 1.222 3.98 12.023 1 98.62 74 ALA A N 1
ATOM 573 C CA . ALA A 1 74 ? 0.656 4.672 13.18 1 98.62 74 ALA A CA 1
ATOM 574 C C . ALA A 1 74 ? 1.249 4.141 14.484 1 98.62 74 ALA A C 1
ATOM 576 O O . ALA A 1 74 ? 1.235 4.828 15.508 1 98.62 74 ALA A O 1
ATOM 577 N N . GLN A 1 75 ? 1.772 2.943 14.422 1 97.94 75 GLN A N 1
ATOM 578 C CA . GLN A 1 75 ? 2.35 2.326 15.609 1 97.94 75 GLN A CA 1
ATOM 579 C C . GLN A 1 75 ? 3.84 2.635 15.727 1 97.94 75 GLN A C 1
ATOM 581 O O . GLN A 1 75 ? 4.453 2.391 16.766 1 97.94 75 GLN A O 1
ATOM 586 N N . GLN A 1 76 ? 4.375 3.182 14.719 1 97.88 76 GLN A N 1
ATOM 587 C CA . GLN A 1 76 ? 5.828 3.299 14.656 1 97.88 76 GLN A CA 1
ATOM 588 C C . GLN A 1 76 ? 6.262 4.762 14.641 1 97.88 76 GLN A C 1
ATOM 590 O O . GLN A 1 76 ? 7.359 5.09 15.094 1 97.88 76 GLN A O 1
ATOM 595 N N . TRP A 1 77 ? 5.43 5.648 14.094 1 98.69 77 TRP A N 1
ATOM 596 C CA . TRP A 1 77 ? 5.793 7.047 13.906 1 98.69 77 TRP A CA 1
ATOM 597 C C . TRP A 1 77 ? 5.254 7.91 15.047 1 98.69 77 TRP A C 1
ATOM 599 O O . TRP A 1 77 ? 4.348 7.496 15.766 1 98.69 77 TRP A O 1
ATOM 609 N N . PRO A 1 78 ? 5.824 9.102 15.273 1 98.81 78 PRO A N 1
ATOM 610 C CA . PRO A 1 78 ? 5.344 9.969 16.359 1 98.81 78 PRO A CA 1
ATOM 611 C C . PRO A 1 78 ? 4.012 10.641 16.016 1 98.81 78 PRO A C 1
ATOM 613 O O . PRO A 1 78 ? 3.775 11.008 14.867 1 98.81 78 PRO A O 1
ATOM 616 N N . ASN A 1 79 ? 3.227 10.859 17.047 1 98.81 79 ASN A N 1
ATOM 617 C CA . ASN A 1 79 ? 1.987 11.617 16.922 1 98.81 79 ASN A CA 1
ATOM 618 C C . ASN A 1 79 ? 2.258 13.086 16.609 1 98.81 79 ASN A C 1
ATOM 620 O O . ASN A 1 79 ? 3.242 13.656 17.094 1 98.81 79 ASN A O 1
ATOM 624 N N . ILE A 1 80 ? 1.441 13.719 15.781 1 98.69 80 ILE A N 1
ATOM 625 C CA . ILE A 1 80 ? 1.543 15.141 15.461 1 98.69 80 ILE A CA 1
ATOM 626 C C . ILE A 1 80 ? 0.197 15.82 15.703 1 98.69 80 ILE A C 1
ATOM 628 O O . ILE A 1 80 ? -0.846 15.312 15.281 1 98.69 80 ILE A O 1
ATOM 632 N N . THR A 1 81 ? 0.188 16.984 16.344 1 97.69 81 THR A N 1
ATOM 633 C CA . THR A 1 81 ? -1.057 17.625 16.75 1 97.69 81 THR A CA 1
ATOM 634 C C . THR A 1 81 ? -1.114 19.062 16.25 1 97.69 81 THR A C 1
ATOM 636 O O . THR A 1 81 ? -2.148 19.719 16.344 1 97.69 81 THR A O 1
ATOM 639 N N . ARG A 1 82 ? 0.017 19.469 15.656 1 97.19 82 ARG A N 1
ATOM 640 C CA . ARG A 1 82 ? 0.07 20.797 15.047 1 97.19 82 ARG A CA 1
ATOM 641 C C . ARG A 1 82 ? 0.601 20.719 13.617 1 97.19 82 ARG A C 1
ATOM 643 O O . ARG A 1 82 ? 1.518 19.953 13.328 1 97.19 82 ARG A O 1
ATOM 650 N N . LYS A 1 83 ? 0.108 21.547 12.836 1 96.12 83 LYS A N 1
ATOM 651 C CA . LYS A 1 83 ? 0.512 21.594 11.43 1 96.12 83 LYS A CA 1
ATOM 652 C C . LYS A 1 83 ? 1.972 22.016 11.297 1 96.12 83 LYS A C 1
ATOM 654 O O . LYS A 1 83 ? 2.398 23 11.898 1 96.12 83 LYS A O 1
ATOM 659 N N . GLY A 1 84 ? 2.709 21.281 10.562 1 94.38 84 GLY A N 1
ATOM 660 C CA . GLY A 1 84 ? 4.059 21.672 10.195 1 94.38 84 GLY A CA 1
ATOM 661 C C . GLY A 1 84 ? 4.121 22.406 8.867 1 94.38 84 GLY A C 1
ATOM 662 O O . GLY A 1 84 ? 3.121 22.969 8.406 1 94.38 84 GLY A O 1
ATOM 663 N N . GLU A 1 85 ? 5.344 22.516 8.367 1 94 85 GLU A N 1
ATOM 664 C CA . GLU A 1 85 ? 5.535 23.141 7.066 1 94 85 GLU A CA 1
ATOM 665 C C . GLU A 1 85 ? 5.516 22.109 5.945 1 94 85 GLU A C 1
ATOM 667 O O . GLU A 1 85 ? 6.211 21.094 6.02 1 94 85 GLU A O 1
ATOM 672 N N . ALA A 1 86 ? 4.715 22.375 4.938 1 96.06 86 ALA A N 1
ATOM 673 C CA . ALA A 1 86 ? 4.699 21.516 3.764 1 96.06 86 ALA A CA 1
ATOM 674 C C . ALA A 1 86 ? 6.016 21.594 2.996 1 96.06 86 ALA A C 1
ATOM 676 O O . ALA A 1 86 ? 6.68 22.641 3.016 1 96.06 86 ALA A O 1
ATOM 677 N N . PRO A 1 87 ? 6.34 20.562 2.348 1 96.69 87 PRO A N 1
ATOM 678 C CA . PRO A 1 87 ? 7.527 20.656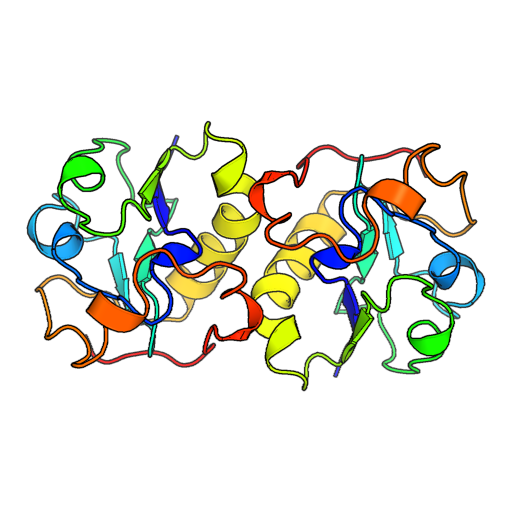 1.496 1 96.69 87 PRO A CA 1
ATOM 679 C C . PRO A 1 87 ? 7.406 21.75 0.437 1 96.69 87 PRO A C 1
ATOM 681 O O . PRO A 1 87 ? 6.312 22 -0.08 1 96.69 87 PRO A O 1
ATOM 684 N N . ALA A 1 88 ? 8.516 22.297 0.06 1 96.88 88 ALA A N 1
ATOM 685 C CA . ALA A 1 88 ? 8.531 23.406 -0.898 1 96.88 88 ALA A CA 1
ATOM 686 C C . ALA A 1 88 ? 8.008 22.953 -2.26 1 96.88 88 ALA A C 1
ATOM 688 O O . ALA A 1 88 ? 7.465 23.75 -3.021 1 96.88 88 ALA A O 1
ATOM 689 N N . ASP A 1 89 ? 8.133 21.734 -2.543 1 97.75 89 ASP A N 1
ATOM 690 C CA . ASP A 1 89 ? 7.727 21.234 -3.852 1 97.75 89 ASP A CA 1
ATOM 691 C C . ASP A 1 89 ? 6.398 20.484 -3.76 1 97.75 89 ASP A C 1
ATOM 693 O O . ASP A 1 89 ? 6.066 19.688 -4.645 1 97.75 89 ASP A O 1
ATOM 697 N N . ALA A 1 90 ? 5.641 20.656 -2.713 1 98.06 90 ALA A N 1
ATOM 698 C CA . ALA A 1 90 ? 4.367 19.969 -2.496 1 98.06 90 ALA A CA 1
ATOM 699 C C . ALA A 1 90 ? 3.439 20.156 -3.693 1 98.06 90 ALA A C 1
ATOM 701 O O . ALA A 1 90 ? 2.842 19.188 -4.172 1 98.06 90 ALA A O 1
ATOM 702 N N . GLU A 1 91 ? 3.33 21.344 -4.184 1 97.69 91 GLU A N 1
ATOM 703 C CA . GLU A 1 91 ? 2.418 21.641 -5.281 1 97.69 91 GLU A CA 1
ATOM 704 C C . GLU A 1 91 ? 2.832 20.906 -6.555 1 97.69 91 GLU A C 1
ATOM 706 O O . GLU A 1 91 ? 1.979 20.469 -7.332 1 97.69 91 GLU A O 1
ATOM 711 N N . GLU A 1 92 ? 4.133 20.766 -6.766 1 97.88 92 GLU A N 1
ATOM 712 C CA . GLU A 1 92 ? 4.652 20.062 -7.934 1 97.88 92 GLU A CA 1
ATOM 713 C C . GLU A 1 92 ? 4.266 18.578 -7.902 1 97.88 92 GLU A C 1
ATOM 715 O O . GLU A 1 92 ? 4.012 17.969 -8.945 1 97.88 92 GLU A O 1
ATOM 720 N N . TRP A 1 93 ? 4.172 18.031 -6.75 1 98 93 TRP A N 1
ATOM 721 C CA . TRP A 1 93 ? 3.922 16.609 -6.609 1 98 93 TRP A CA 1
ATOM 722 C C . TRP A 1 93 ? 2.426 16.312 -6.547 1 98 93 TRP A C 1
ATOM 724 O O . TRP A 1 93 ? 1.994 15.188 -6.789 1 98 93 TRP A O 1
ATOM 734 N N . ASN A 1 94 ? 1.644 17.344 -6.188 1 98.31 94 ASN A N 1
ATOM 735 C CA . ASN A 1 94 ? 0.207 17.125 -6.035 1 98.31 94 ASN A CA 1
ATOM 736 C C . ASN A 1 94 ? -0.428 16.625 -7.328 1 98.31 94 ASN A C 1
ATOM 738 O O . ASN A 1 94 ? -0.289 17.266 -8.375 1 98.31 94 ASN A O 1
ATOM 742 N N . GLY A 1 95 ? -1.085 15.422 -7.23 1 96.81 95 GLY A N 1
ATOM 743 C CA . GLY A 1 95 ? -1.809 14.875 -8.367 1 96.81 95 GLY A CA 1
ATOM 744 C C . GLY A 1 95 ? -0.962 13.961 -9.227 1 96.81 95 GLY A C 1
ATOM 745 O O . GLY A 1 95 ? -1.475 13.312 -10.148 1 96.81 95 GLY A O 1
ATOM 746 N N . LYS A 1 96 ? 0.386 13.852 -9 1 95.44 96 LYS A N 1
ATOM 747 C CA . LYS A 1 96 ? 1.226 12.906 -9.734 1 95.44 96 LYS A CA 1
ATOM 748 C C . LYS A 1 96 ? 0.914 11.469 -9.336 1 95.44 96 LYS A C 1
ATOM 750 O O . LYS A 1 96 ? 0.779 11.156 -8.156 1 95.44 96 LYS A O 1
ATOM 755 N N . PRO A 1 97 ? 0.794 10.625 -10.32 1 92.19 97 PRO A N 1
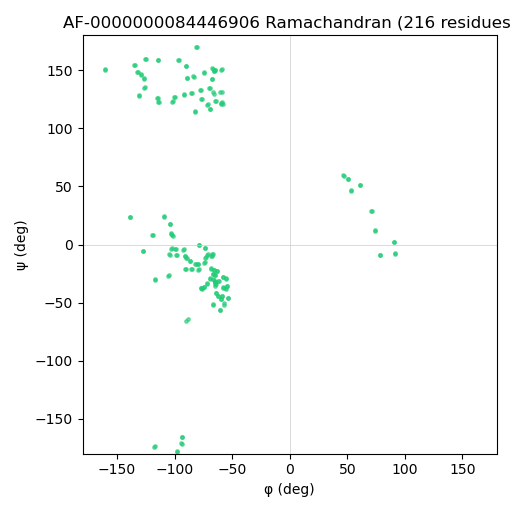ATOM 756 C CA . PRO A 1 97 ? 0.469 9.227 -10.031 1 92.19 97 PRO A CA 1
ATOM 757 C C . PRO A 1 97 ? 1.689 8.414 -9.602 1 92.19 97 PRO A C 1
ATOM 759 O O . PRO A 1 97 ? 2.82 8.898 -9.68 1 92.19 97 PRO A O 1
ATOM 762 N N . ASP A 1 98 ? 1.471 7.242 -9.148 1 90.94 98 ASP A N 1
ATOM 763 C CA . ASP A 1 98 ? 2.467 6.199 -8.93 1 90.94 98 ASP A CA 1
ATOM 764 C C . ASP A 1 98 ? 3.52 6.652 -7.918 1 90.94 98 ASP A C 1
ATOM 766 O O . ASP A 1 98 ? 4.719 6.539 -8.172 1 90.94 98 ASP A O 1
ATOM 770 N N . LYS A 1 99 ? 3.096 7.133 -6.758 1 95.62 99 LYS A N 1
ATOM 771 C CA . LYS A 1 99 ? 4.016 7.645 -5.746 1 95.62 99 LYS A CA 1
ATOM 772 C C . LYS A 1 99 ? 4.277 6.605 -4.66 1 95.62 99 LYS A C 1
ATOM 774 O O . LYS A 1 99 ? 5.121 6.812 -3.785 1 95.62 99 LYS A O 1
ATOM 779 N N . ALA A 1 100 ? 3.648 5.512 -4.715 1 96 100 ALA A N 1
ATOM 780 C CA . ALA A 1 100 ? 3.803 4.5 -3.672 1 96 100 ALA A CA 1
ATOM 781 C C . ALA A 1 100 ? 5.27 4.133 -3.477 1 96 100 ALA A C 1
ATOM 783 O O . ALA A 1 100 ? 5.73 3.967 -2.344 1 96 100 ALA A O 1
ATOM 784 N N . GLY A 1 101 ? 6.023 4.113 -4.566 1 94.25 101 GLY A N 1
ATOM 785 C CA . GLY A 1 101 ? 7.43 3.738 -4.512 1 94.25 101 GLY A CA 1
ATOM 786 C C . GLY A 1 101 ? 8.312 4.812 -3.902 1 94.25 101 GLY A C 1
ATOM 787 O O . GLY A 1 101 ? 9.492 4.586 -3.654 1 94.25 101 GLY A O 1
ATOM 788 N N . LEU A 1 102 ? 7.789 5.934 -3.559 1 96.5 102 LEU A N 1
ATOM 789 C CA . LEU A 1 102 ? 8.539 7.051 -2.99 1 96.5 102 LEU A CA 1
ATOM 790 C C . LEU A 1 102 ? 8.328 7.137 -1.483 1 96.5 102 LEU A C 1
ATOM 792 O O . LEU A 1 102 ? 8.953 7.957 -0.81 1 96.5 102 LEU A O 1
ATOM 796 N N . LEU A 1 103 ? 7.484 6.281 -0.894 1 97.75 103 LEU A N 1
ATOM 797 C CA . LEU A 1 103 ? 7.215 6.348 0.539 1 97.75 103 LEU A CA 1
ATOM 798 C C . LEU A 1 103 ? 8.469 6.035 1.344 1 97.75 103 LEU A C 1
ATOM 800 O O . LEU A 1 103 ? 9.078 4.977 1.166 1 97.75 103 LEU A O 1
ATOM 804 N N . SER A 1 104 ? 8.836 6.973 2.205 1 97.69 104 SER A N 1
ATOM 805 C CA . SER A 1 104 ? 9.891 6.738 3.182 1 97.69 104 SER A CA 1
ATOM 806 C C . SER A 1 104 ? 9.344 6.066 4.438 1 97.69 104 SER A C 1
ATOM 808 O O . SER A 1 104 ? 8.352 6.52 5.008 1 97.69 104 SER A O 1
ATOM 810 N N . PRO A 1 105 ? 9.977 5.004 4.879 1 96.81 105 PRO A N 1
ATOM 811 C CA . PRO A 1 105 ? 9.523 4.359 6.113 1 96.81 105 PRO A CA 1
ATOM 812 C C . PRO A 1 105 ? 9.984 5.094 7.367 1 96.81 105 PRO A C 1
ATOM 814 O O . PRO A 1 105 ? 9.656 4.68 8.484 1 96.81 105 PRO A O 1
ATOM 817 N N . ASN A 1 106 ? 10.703 6.148 7.223 1 97.56 106 ASN A N 1
ATOM 818 C CA . ASN A 1 106 ? 11.312 6.836 8.352 1 97.56 106 ASN A CA 1
ATOM 819 C C . ASN A 1 106 ? 10.336 7.797 9.023 1 97.56 106 ASN A C 1
ATOM 821 O O . ASN A 1 106 ? 9.508 8.422 8.352 1 97.56 106 ASN A O 1
ATOM 825 N N . PRO A 1 107 ? 10.43 7.91 10.344 1 98.06 107 PRO A N 1
ATOM 826 C CA . PRO A 1 107 ? 9.586 8.883 11.047 1 98.06 107 PRO A CA 1
ATOM 827 C C . PRO A 1 107 ? 9.922 10.328 10.68 1 98.06 107 PRO A C 1
ATOM 829 O O . PRO A 1 107 ? 11.039 10.609 10.234 1 98.06 107 PRO A O 1
ATOM 832 N N . GLY A 1 108 ? 8.914 11.172 10.719 1 96.94 108 GLY A N 1
ATOM 833 C CA . GLY A 1 108 ? 9.117 12.609 10.625 1 96.94 108 GLY A CA 1
ATOM 834 C C . GLY A 1 108 ? 9.234 13.289 11.977 1 96.94 108 GLY A C 1
ATOM 835 O O . GLY A 1 108 ? 9.422 12.617 12.992 1 96.94 108 GLY A O 1
ATOM 836 N N . LYS A 1 109 ? 9.25 14.586 11.93 1 93.31 109 LYS A N 1
ATOM 837 C CA . LYS A 1 109 ? 9.312 15.391 13.148 1 93.31 109 LYS A CA 1
ATOM 838 C C . LYS A 1 109 ? 7.938 15.945 13.508 1 93.31 109 LYS A C 1
ATOM 840 O O . LYS A 1 109 ? 7.27 16.562 12.672 1 93.31 109 LYS A O 1
ATOM 845 N N . PRO A 1 110 ? 7.535 15.602 14.734 1 92.81 110 PRO A N 1
ATOM 846 C CA . PRO A 1 110 ? 6.223 16.109 15.133 1 92.81 110 PRO A CA 1
ATOM 847 C C . PRO A 1 110 ? 6.203 17.625 15.297 1 92.81 110 PRO A C 1
ATOM 849 O O . PRO A 1 110 ? 7.246 18.25 15.539 1 92.81 110 PRO A O 1
ATOM 852 N N . MET B 1 1 ? 15.883 -10.062 5.227 1 83.38 1 MET B N 1
ATOM 853 C CA . MET B 1 1 ? 15.516 -9.562 3.906 1 83.38 1 MET B CA 1
ATOM 854 C C . MET B 1 1 ? 14.477 -10.469 3.254 1 83.38 1 MET B C 1
ATOM 856 O O . MET B 1 1 ? 14.461 -11.672 3.502 1 83.38 1 MET B O 1
ATOM 860 N N . THR B 1 2 ? 13.336 -9.992 2.826 1 97.31 2 THR B N 1
ATOM 861 C CA . THR B 1 2 ? 12.289 -10.742 2.143 1 97.31 2 THR B CA 1
ATOM 862 C C . THR B 1 2 ? 11.938 -10.094 0.806 1 97.31 2 THR B C 1
ATOM 864 O O . THR B 1 2 ? 12.406 -8.992 0.506 1 97.31 2 THR B O 1
ATOM 867 N N . TYR B 1 3 ? 11.344 -10.883 -0.04 1 98.81 3 TYR B N 1
ATOM 868 C CA . TYR B 1 3 ? 10.789 -10.305 -1.263 1 98.81 3 TYR B CA 1
ATOM 869 C C . TYR B 1 3 ? 9.344 -9.875 -1.062 1 98.81 3 TYR B C 1
ATOM 871 O O . TYR B 1 3 ? 8.664 -10.375 -0.161 1 98.81 3 TYR B O 1
ATOM 879 N N . VAL B 1 4 ? 8.953 -8.898 -1.871 1 98.88 4 VAL B N 1
ATOM 880 C CA . VAL B 1 4 ? 7.656 -8.25 -1.705 1 98.88 4 VAL B CA 1
ATOM 881 C C . VAL B 1 4 ? 6.93 -8.203 -3.047 1 98.88 4 VAL B C 1
ATOM 883 O O . VAL B 1 4 ? 7.52 -7.832 -4.066 1 98.88 4 VAL B O 1
ATOM 886 N N . VAL B 1 5 ? 5.656 -8.688 -3.008 1 98.88 5 VAL B N 1
ATOM 887 C CA . VAL B 1 5 ? 4.812 -8.477 -4.18 1 98.88 5 VAL B CA 1
ATOM 888 C C . VAL B 1 5 ? 4.297 -7.039 -4.195 1 98.88 5 VAL B C 1
ATOM 890 O O . VAL B 1 5 ? 3.82 -6.531 -3.176 1 98.88 5 VAL B O 1
ATOM 893 N N . THR B 1 6 ? 4.402 -6.398 -5.379 1 98.5 6 THR B N 1
ATOM 894 C CA . THR B 1 6 ? 4.074 -4.977 -5.465 1 98.5 6 THR B CA 1
ATOM 895 C C . THR B 1 6 ? 2.9 -4.754 -6.41 1 98.5 6 THR B C 1
ATOM 897 O O . THR B 1 6 ? 2.309 -5.711 -6.914 1 98.5 6 THR B O 1
ATOM 900 N N . GLU B 1 7 ? 2.586 -3.547 -6.668 1 97.81 7 GLU B N 1
ATOM 901 C CA . GLU B 1 7 ? 1.347 -3.031 -7.242 1 97.81 7 GLU B CA 1
ATOM 902 C C . GLU B 1 7 ? 1.031 -3.705 -8.57 1 97.81 7 GLU B C 1
ATOM 904 O O . GLU B 1 7 ? -0.128 -4.012 -8.859 1 97.81 7 GLU B O 1
ATOM 909 N N . ASN B 1 8 ? 2.066 -3.955 -9.367 1 98.19 8 ASN B N 1
ATOM 910 C CA . ASN B 1 8 ? 1.77 -4.379 -10.734 1 98.19 8 ASN B CA 1
ATOM 911 C C . ASN B 1 8 ? 1.2 -5.793 -10.773 1 98.19 8 ASN B C 1
ATOM 913 O O . ASN B 1 8 ? 0.703 -6.238 -11.805 1 98.19 8 ASN B O 1
ATOM 917 N N . CYS B 1 9 ? 1.187 -6.523 -9.688 1 98.75 9 CYS B N 1
ATOM 918 C CA . CYS B 1 9 ? 0.538 -7.828 -9.594 1 98.75 9 CYS B CA 1
ATOM 919 C C . CYS B 1 9 ? -0.979 -7.688 -9.648 1 98.75 9 CYS B C 1
ATOM 921 O O . CYS B 1 9 ? -1.674 -8.578 -10.133 1 98.75 9 CYS B O 1
ATOM 923 N N . ILE B 1 10 ? -1.492 -6.539 -9.156 1 98.31 10 ILE B N 1
ATOM 924 C CA . ILE B 1 10 ? -2.934 -6.32 -9.094 1 98.31 10 ILE B CA 1
ATOM 925 C C . ILE B 1 10 ? -3.537 -6.43 -10.492 1 98.31 10 ILE B C 1
ATOM 927 O O . ILE B 1 10 ? -3.127 -5.715 -11.406 1 98.31 10 ILE B O 1
ATOM 931 N N . ARG B 1 11 ? -4.426 -7.312 -10.68 1 97.44 11 ARG B N 1
ATOM 932 C CA . ARG B 1 11 ? -5.18 -7.57 -11.906 1 97.44 11 ARG B CA 1
ATOM 933 C C . ARG B 1 11 ? -4.34 -8.344 -12.914 1 97.44 11 ARG B C 1
ATOM 935 O O . ARG B 1 11 ? -4.852 -8.789 -13.945 1 97.44 11 ARG B O 1
ATOM 942 N N . CYS B 1 12 ? -3.059 -8.547 -12.734 1 98.12 12 CYS B N 1
ATOM 943 C CA . CYS B 1 12 ? -2.221 -9.422 -13.547 1 98.12 12 CYS B CA 1
ATOM 944 C C . CYS B 1 12 ? -2.229 -10.844 -13.008 1 98.12 12 CYS B C 1
ATOM 946 O O . CYS B 1 12 ? -2.834 -11.742 -13.602 1 98.12 12 CYS B O 1
ATOM 948 N N . LYS B 1 13 ? -1.711 -10.961 -11.836 1 97.94 13 LYS B N 1
ATOM 949 C CA . LYS B 1 13 ? -1.773 -12.195 -11.07 1 97.94 13 LYS B CA 1
ATOM 950 C C . LYS B 1 13 ? -1.412 -13.398 -11.938 1 97.94 13 LYS B C 1
ATOM 952 O O . LYS B 1 13 ? -2.193 -14.344 -12.055 1 97.94 13 LYS B O 1
ATOM 957 N N . TYR B 1 14 ? -0.218 -13.414 -12.5 1 98 14 TYR B N 1
ATOM 958 C CA . TYR B 1 14 ? 0.246 -14.469 -13.398 1 98 14 TYR B CA 1
ATOM 959 C C . TYR B 1 14 ? 0.574 -15.742 -12.633 1 98 14 TYR B C 1
ATOM 961 O O . TYR B 1 14 ? 0.417 -16.844 -13.148 1 98 14 TYR B O 1
ATOM 969 N N . MET B 1 15 ? 1.103 -15.695 -11.477 1 97.69 15 MET B N 1
ATOM 970 C CA . MET B 1 15 ? 1.291 -16.734 -10.469 1 97.69 15 MET B CA 1
ATOM 971 C C . MET B 1 15 ? 2.404 -17.688 -10.883 1 97.69 15 MET B C 1
ATOM 973 O O . MET B 1 15 ? 2.551 -18.766 -10.297 1 97.69 15 MET B O 1
ATOM 977 N N . ASP B 1 16 ? 3.236 -17.375 -11.922 1 98.19 16 ASP B N 1
ATOM 978 C CA . ASP B 1 16 ? 4.41 -18.172 -12.258 1 98.19 16 ASP B CA 1
ATOM 979 C C . ASP B 1 16 ? 5.34 -18.312 -11.055 1 98.19 16 ASP B C 1
ATOM 981 O O . ASP B 1 16 ? 5.988 -19.344 -10.875 1 98.19 16 ASP B O 1
ATOM 985 N N . CYS B 1 17 ? 5.352 -17.359 -10.211 1 98.56 17 CYS B N 1
ATOM 986 C CA . CYS B 1 17 ? 6.219 -17.266 -9.039 1 98.56 17 CYS B CA 1
ATOM 987 C C . CYS B 1 17 ? 5.883 -18.359 -8.031 1 98.56 17 CYS B C 1
ATOM 989 O O . CYS B 1 17 ? 6.762 -18.844 -7.324 1 98.56 17 CYS B O 1
ATOM 991 N N . VAL B 1 18 ? 4.621 -18.766 -7.992 1 98.56 18 VAL B N 1
ATOM 992 C CA . VAL B 1 18 ? 4.133 -19.719 -7.004 1 98.56 18 VAL B CA 1
ATOM 993 C C . VAL B 1 18 ? 4.828 -21.062 -7.203 1 98.56 18 VAL B C 1
ATOM 995 O O . VAL B 1 18 ? 5.238 -21.719 -6.234 1 98.56 18 VAL B O 1
ATOM 998 N N . GLU B 1 19 ? 5.133 -21.406 -8.414 1 97.19 19 GLU B N 1
ATOM 999 C CA . GLU B 1 19 ? 5.629 -22.734 -8.75 1 97.19 19 GLU B CA 1
ATOM 1000 C C . G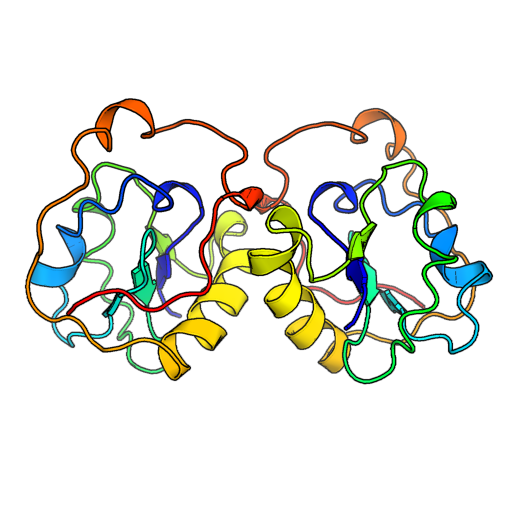LU B 1 19 ? 7.109 -22.875 -8.414 1 97.19 19 GLU B C 1
ATOM 1002 O O . GLU B 1 19 ? 7.59 -23.969 -8.148 1 97.19 19 GLU B O 1
ATOM 1007 N N . VAL B 1 20 ? 7.738 -21.797 -8.32 1 98.25 20 VAL B N 1
ATOM 1008 C CA . VAL B 1 20 ? 9.188 -21.906 -8.203 1 98.25 20 VAL B CA 1
ATOM 1009 C C . VAL B 1 20 ? 9.617 -21.641 -6.762 1 98.25 20 VAL B C 1
ATOM 1011 O O . VAL B 1 20 ? 10.781 -21.828 -6.406 1 98.25 20 VAL B O 1
ATOM 1014 N N . CYS B 1 21 ? 8.719 -21.203 -5.859 1 98.56 21 CYS B N 1
ATOM 1015 C CA . CYS B 1 21 ? 9.078 -20.875 -4.484 1 98.56 21 CYS B CA 1
ATOM 1016 C C . CYS B 1 21 ? 9.383 -22.125 -3.68 1 98.56 21 CYS B C 1
ATOM 1018 O O . CYS B 1 21 ? 8.5 -22.969 -3.471 1 98.56 21 CYS B O 1
ATOM 1020 N N . PRO B 1 22 ? 10.516 -22.219 -3.182 1 98.44 22 PRO B N 1
ATOM 1021 C CA . PRO B 1 22 ? 10.898 -23.469 -2.525 1 98.44 22 PRO B CA 1
ATOM 1022 C C . PRO B 1 22 ? 10.219 -23.656 -1.169 1 98.44 22 PRO B C 1
ATOM 1024 O O . PRO B 1 22 ? 10.227 -24.75 -0.62 1 98.44 22 PRO B O 1
ATOM 1027 N N . VAL B 1 23 ? 9.656 -22.625 -0.605 1 98.44 23 VAL B N 1
ATOM 1028 C CA . VAL B 1 23 ? 9.094 -22.75 0.735 1 98.44 23 VAL B CA 1
ATOM 1029 C C . VAL B 1 23 ? 7.598 -22.453 0.699 1 98.44 23 VAL B C 1
ATOM 1031 O O . VAL B 1 23 ? 6.961 -22.312 1.746 1 98.44 23 VAL B O 1
ATOM 1034 N N . ASP B 1 24 ? 6.992 -22.297 -0.451 1 98.44 24 ASP B N 1
ATOM 1035 C CA . ASP B 1 24 ? 5.555 -22.125 -0.653 1 98.44 24 ASP B CA 1
ATOM 1036 C C . ASP B 1 24 ? 5.004 -21.031 0.251 1 98.44 24 ASP B C 1
ATOM 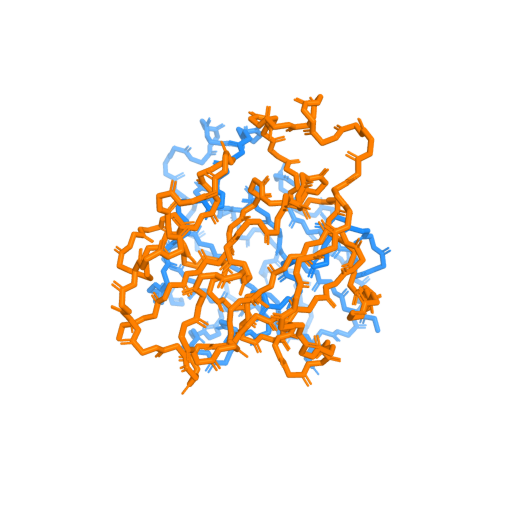1038 O O . ASP B 1 24 ? 4.023 -21.234 0.965 1 98.44 24 ASP B O 1
ATOM 1042 N N . CYS B 1 25 ? 5.555 -19.859 0.142 1 98.81 25 CYS B N 1
ATOM 1043 C CA . CYS B 1 25 ? 5.164 -18.812 1.083 1 98.81 25 CYS B CA 1
ATOM 1044 C C . CYS B 1 25 ? 4.328 -17.75 0.393 1 98.81 25 CYS B C 1
ATOM 1046 O O . CYS B 1 25 ? 4.34 -16.578 0.802 1 98.81 25 CYS B O 1
ATOM 1048 N N . PHE B 1 26 ? 3.66 -18.094 -0.729 1 98.88 26 PHE B N 1
ATOM 1049 C CA . PHE B 1 26 ? 2.701 -17.203 -1.379 1 98.88 26 PHE B CA 1
ATOM 1050 C C . PHE B 1 26 ? 1.301 -17.422 -0.817 1 98.88 26 PHE B C 1
ATOM 1052 O O . PHE B 1 26 ? 0.911 -18.547 -0.521 1 98.88 26 PHE B O 1
ATOM 1059 N N . TYR B 1 27 ? 0.553 -16.328 -0.692 1 98.88 27 TYR B N 1
ATOM 1060 C CA . TYR B 1 27 ? -0.842 -16.328 -0.265 1 98.88 27 TYR B CA 1
ATOM 1061 C C . TYR B 1 27 ? -1.715 -15.586 -1.269 1 98.88 27 TYR B C 1
ATOM 1063 O O . TYR B 1 27 ? -1.281 -14.594 -1.866 1 98.88 27 TYR B O 1
ATOM 1071 N N . VAL B 1 28 ? -2.914 -16.109 -1.445 1 98.81 28 VAL B N 1
ATOM 1072 C CA . VAL B 1 28 ? -3.633 -15.742 -2.66 1 98.81 28 VAL B CA 1
ATOM 1073 C C . VAL B 1 28 ? -4.879 -14.938 -2.301 1 98.81 28 VAL B C 1
ATOM 1075 O O . VAL B 1 28 ? -5.699 -15.375 -1.493 1 98.81 28 VAL B O 1
ATOM 1078 N N . GLY B 1 29 ? -4.949 -13.727 -2.855 1 98.44 29 GLY B N 1
ATOM 1079 C CA . GLY B 1 29 ? -6.148 -12.906 -2.838 1 98.44 29 GLY B CA 1
ATOM 1080 C C . GLY B 1 29 ? -6.957 -13 -4.117 1 98.44 29 GLY B C 1
ATOM 1081 O O . GLY B 1 29 ? -6.574 -13.711 -5.047 1 98.44 29 GLY B O 1
ATOM 1082 N N . GLU B 1 30 ? -7.996 -12.25 -4.137 1 97.94 30 GLU B N 1
ATOM 1083 C CA . GLU B 1 30 ? -8.891 -12.266 -5.289 1 97.94 30 GLU B CA 1
ATOM 1084 C C . GLU B 1 30 ? -8.18 -11.773 -6.547 1 97.94 30 GLU B C 1
ATOM 1086 O O . GLU B 1 30 ? -8.32 -12.367 -7.617 1 97.94 30 GLU B O 1
ATOM 1091 N N . ASN B 1 31 ? -7.379 -10.719 -6.449 1 98.25 31 ASN B N 1
ATOM 1092 C CA . ASN B 1 31 ? -6.762 -10.156 -7.645 1 98.25 31 ASN B CA 1
ATOM 1093 C C . ASN B 1 31 ? -5.309 -9.773 -7.398 1 98.25 31 ASN B C 1
ATOM 1095 O O . ASN B 1 31 ? -4.758 -8.922 -8.102 1 98.25 31 ASN B O 1
ATOM 1099 N N . PHE B 1 32 ? -4.66 -10.375 -6.414 1 98.5 32 PHE B N 1
ATOM 1100 C CA . PHE B 1 32 ? -3.318 -10.062 -5.934 1 98.5 32 PHE B CA 1
ATOM 1101 C C . PHE B 1 32 ? -2.734 -11.234 -5.16 1 98.5 32 PHE B C 1
ATOM 1103 O O . PHE B 1 32 ? -3.475 -12.062 -4.621 1 98.5 32 PHE B O 1
ATOM 1110 N N . LEU B 1 33 ? -1.429 -11.383 -5.168 1 98.81 33 LEU B N 1
ATOM 1111 C CA . LEU B 1 33 ? -0.724 -12.312 -4.289 1 98.81 33 LEU B CA 1
ATOM 1112 C C . LEU B 1 33 ? 0.171 -11.555 -3.309 1 98.81 33 LEU B C 1
ATOM 1114 O O . LEU B 1 33 ? 0.522 -10.398 -3.545 1 98.81 33 LEU B O 1
ATOM 1118 N N . VAL B 1 34 ? 0.5 -12.258 -2.199 1 98.88 34 VAL B N 1
ATOM 1119 C CA . VAL B 1 34 ? 1.468 -11.688 -1.267 1 98.88 34 VAL B CA 1
ATOM 1120 C C . VAL B 1 34 ? 2.471 -12.758 -0.844 1 98.88 34 VAL B C 1
ATOM 1122 O O . VAL B 1 34 ? 2.197 -13.961 -0.965 1 98.88 34 VAL B O 1
ATOM 1125 N N . ILE B 1 35 ? 3.65 -12.297 -0.464 1 98.94 35 ILE B N 1
ATOM 1126 C CA . ILE B 1 35 ? 4.684 -13.133 0.142 1 98.94 35 ILE B CA 1
ATOM 1127 C C . ILE B 1 35 ? 4.676 -12.945 1.657 1 98.94 35 ILE B C 1
ATOM 1129 O O . ILE B 1 35 ? 4.676 -11.812 2.148 1 98.94 35 ILE B O 1
ATOM 1133 N N . HIS B 1 36 ? 4.594 -14.023 2.416 1 98.88 36 HIS B N 1
ATOM 1134 C CA . HIS B 1 36 ? 4.734 -13.945 3.865 1 98.88 36 HIS B CA 1
ATOM 1135 C C . HIS B 1 36 ? 6.164 -13.594 4.262 1 98.88 36 HIS B C 1
ATOM 1137 O O . HIS B 1 36 ? 7.082 -14.406 4.082 1 98.88 36 HIS B O 1
ATOM 1143 N N . PRO B 1 37 ? 6.301 -12.484 4.875 1 98.38 37 PRO B N 1
ATOM 1144 C CA . PRO B 1 37 ? 7.676 -12.031 5.09 1 98.38 37 PRO B CA 1
ATOM 1145 C C . PRO B 1 37 ? 8.438 -12.906 6.082 1 98.38 37 PRO B C 1
ATOM 1147 O O . PRO B 1 37 ? 9.672 -12.977 6.027 1 98.38 37 PRO B O 1
ATOM 1150 N N . ASP B 1 38 ? 7.812 -13.641 6.914 1 98.25 38 ASP B N 1
ATOM 1151 C CA . ASP B 1 38 ? 8.477 -14.453 7.93 1 98.25 38 ASP B CA 1
ATOM 1152 C C . ASP B 1 38 ? 8.805 -15.844 7.391 1 98.25 38 ASP B C 1
ATOM 1154 O O . ASP B 1 38 ? 9.562 -16.594 8.016 1 98.25 38 ASP B O 1
ATOM 1158 N N . GLU B 1 39 ? 8.258 -16.188 6.25 1 98.69 39 GLU B N 1
ATOM 1159 C CA . GLU B 1 39 ? 8.469 -17.5 5.656 1 98.69 39 GLU B CA 1
ATOM 1160 C C . GLU B 1 39 ? 9.43 -17.422 4.469 1 98.69 39 GLU B C 1
ATOM 1162 O O . GLU B 1 39 ? 10.07 -18.422 4.117 1 98.69 39 GLU B O 1
ATOM 1167 N N . CYS B 1 40 ? 9.492 -16.297 3.842 1 98.75 40 CYS B N 1
ATOM 1168 C CA . CYS B 1 40 ? 10.391 -16.078 2.719 1 98.75 40 CYS B CA 1
ATOM 1169 C C . CYS B 1 40 ? 11.844 -16.266 3.141 1 98.75 40 CYS B C 1
ATOM 1171 O O . CYS B 1 40 ? 12.289 -15.703 4.141 1 98.75 40 CYS B O 1
ATOM 1173 N N . ILE B 1 41 ? 12.609 -17.047 2.363 1 98.5 41 ILE B N 1
ATOM 1174 C CA . ILE B 1 41 ? 13.984 -17.328 2.76 1 98.5 41 ILE B CA 1
ATOM 1175 C C . ILE B 1 41 ? 14.945 -16.469 1.923 1 98.5 41 ILE B C 1
ATOM 1177 O O . ILE B 1 41 ? 16.141 -16.781 1.832 1 98.5 41 ILE B O 1
ATOM 1181 N N . ASP B 1 42 ? 14.375 -15.516 1.154 1 98.19 42 ASP B N 1
ATOM 1182 C CA . ASP B 1 42 ? 15.148 -14.492 0.458 1 98.19 42 ASP B CA 1
ATOM 1183 C C . ASP B 1 42 ? 15.93 -15.086 -0.707 1 98.19 42 ASP B C 1
ATOM 1185 O O . ASP B 1 42 ? 17.031 -14.641 -1.014 1 98.19 42 ASP B O 1
ATOM 1189 N N . CYS B 1 43 ? 15.445 -16.156 -1.309 1 98.19 43 CYS B N 1
ATOM 1190 C CA . CYS B 1 43 ? 16.219 -16.828 -2.357 1 98.19 43 CYS B CA 1
ATOM 1191 C C . CYS B 1 43 ? 16.141 -16.047 -3.664 1 98.19 43 CYS B C 1
ATOM 1193 O O . CYS B 1 43 ? 17.078 -16.078 -4.465 1 98.19 43 CYS B O 1
ATOM 1195 N N . GLY B 1 44 ? 14.961 -15.453 -3.992 1 98.12 44 GLY B N 1
ATOM 1196 C CA . GLY B 1 44 ? 14.859 -14.539 -5.121 1 98.12 44 GLY B CA 1
ATOM 1197 C C . GLY B 1 44 ? 14.508 -15.234 -6.418 1 98.12 44 GLY B C 1
ATOM 1198 O O . GLY B 1 44 ? 14.391 -14.594 -7.465 1 98.12 44 GLY B O 1
ATOM 1199 N N . VAL B 1 45 ? 14.281 -16.5 -6.465 1 98.38 45 VAL B N 1
ATOM 1200 C CA . VAL B 1 45 ? 14.023 -17.234 -7.703 1 98.38 45 VAL B CA 1
ATOM 1201 C C . VAL B 1 45 ? 12.695 -16.781 -8.305 1 98.38 45 VAL B C 1
ATOM 1203 O O . VAL B 1 45 ? 12.508 -16.844 -9.523 1 98.38 45 VAL B O 1
ATOM 1206 N N . CYS B 1 46 ? 11.828 -16.297 -7.52 1 98.56 46 CYS B N 1
ATOM 1207 C CA . CYS B 1 46 ? 10.508 -15.883 -7.977 1 98.56 46 CYS B CA 1
ATOM 1208 C C . CYS B 1 46 ? 10.586 -14.609 -8.805 1 98.56 46 CYS B C 1
ATOM 1210 O O . CYS B 1 46 ? 9.781 -14.398 -9.703 1 98.56 46 CYS B O 1
ATOM 1212 N N . GLU B 1 47 ? 11.484 -13.719 -8.492 1 98.56 47 GLU B N 1
ATOM 1213 C CA . GLU B 1 47 ? 11.562 -12.383 -9.078 1 98.56 47 GLU B CA 1
ATOM 1214 C C . GLU B 1 47 ? 11.68 -12.453 -10.602 1 98.56 47 GLU B C 1
ATOM 1216 O O . GLU B 1 47 ? 10.883 -11.844 -11.32 1 98.56 47 GLU B O 1
ATOM 1221 N N . PRO B 1 48 ? 12.578 -13.219 -11.219 1 98.38 48 PRO B N 1
ATOM 1222 C CA . PRO B 1 48 ? 12.695 -13.242 -12.68 1 98.38 48 PRO B CA 1
ATOM 1223 C C . PRO B 1 48 ? 11.547 -14 -13.352 1 98.38 48 PRO B C 1
ATOM 1225 O O . PRO B 1 48 ? 11.375 -13.914 -14.57 1 98.38 48 PRO B O 1
ATOM 1228 N N . GLU B 1 49 ? 10.711 -14.742 -12.594 1 98.19 49 GLU B N 1
ATOM 1229 C CA . GLU B 1 49 ? 9.641 -15.547 -13.172 1 98.19 49 GLU B CA 1
ATOM 1230 C C . GLU B 1 49 ? 8.375 -14.727 -13.367 1 98.19 49 GLU B C 1
ATOM 1232 O O . GLU B 1 49 ? 7.445 -15.156 -14.055 1 98.19 49 GLU B O 1
ATOM 1237 N N . CYS B 1 50 ? 8.305 -13.578 -12.758 1 98.5 50 CYS B N 1
ATOM 1238 C CA . CYS B 1 50 ? 7.098 -12.766 -12.844 1 98.5 50 CYS B CA 1
ATOM 1239 C C . CYS B 1 50 ? 7.078 -11.953 -14.133 1 98.5 50 CYS B C 1
ATOM 1241 O O . CYS B 1 50 ? 7.844 -11 -14.289 1 98.5 50 CYS B O 1
ATOM 1243 N N . PRO B 1 51 ? 6.168 -12.219 -15 1 98 51 PRO B N 1
ATOM 1244 C CA . PRO B 1 51 ? 6.117 -11.461 -16.25 1 98 51 PRO B CA 1
ATOM 1245 C C . PRO B 1 51 ? 5.84 -9.977 -16.031 1 98 51 PRO B C 1
ATOM 1247 O O . PRO B 1 51 ? 6.23 -9.141 -16.859 1 98 51 PRO B O 1
ATOM 1250 N N . ALA B 1 52 ? 5.246 -9.633 -14.906 1 98.19 52 ALA B N 1
ATOM 1251 C CA . ALA B 1 52 ? 4.867 -8.258 -14.609 1 98.19 52 ALA B CA 1
ATOM 1252 C C . ALA B 1 52 ? 5.969 -7.535 -13.844 1 98.19 52 ALA B C 1
ATOM 1254 O O . ALA B 1 52 ? 5.824 -6.363 -13.484 1 98.19 52 ALA B O 1
ATOM 1255 N N . GLU B 1 53 ? 7.008 -8.242 -13.492 1 98.19 53 GLU B N 1
ATOM 1256 C CA . GLU B 1 53 ? 8.094 -7.664 -12.711 1 98.19 53 GLU B CA 1
ATOM 1257 C C . GLU B 1 53 ? 7.578 -6.996 -11.445 1 98.19 53 GLU B C 1
ATOM 1259 O O . GLU B 1 53 ? 7.965 -5.871 -11.125 1 98.19 53 GLU B O 1
ATOM 1264 N N . ALA B 1 54 ? 6.668 -7.734 -10.734 1 98.62 54 ALA B N 1
ATOM 1265 C CA . ALA B 1 54 ? 5.961 -7.16 -9.594 1 98.62 54 ALA B CA 1
ATOM 1266 C C . ALA B 1 54 ? 6.574 -7.629 -8.273 1 98.62 54 ALA B C 1
ATOM 1268 O O . ALA B 1 54 ? 5.988 -7.438 -7.207 1 98.62 54 ALA B O 1
ATOM 1269 N N . ILE B 1 55 ? 7.672 -8.305 -8.32 1 98.88 55 ILE B N 1
ATOM 1270 C CA . ILE B 1 55 ? 8.328 -8.789 -7.109 1 98.88 55 ILE B CA 1
ATOM 1271 C C . ILE B 1 55 ? 9.68 -8.102 -6.941 1 98.88 55 ILE B C 1
ATOM 1273 O O . ILE B 1 55 ? 10.5 -8.109 -7.859 1 98.88 55 ILE B O 1
ATOM 1277 N N . LEU B 1 56 ? 9.844 -7.512 -5.773 1 98.75 56 LEU B N 1
ATOM 1278 C CA . LEU B 1 56 ? 11.055 -6.758 -5.461 1 98.75 56 LEU B CA 1
ATOM 1279 C C . LEU B 1 56 ? 11.602 -7.156 -4.094 1 98.75 56 LEU B C 1
ATOM 1281 O O . LEU B 1 56 ? 10.844 -7.551 -3.205 1 98.75 56 LEU B O 1
ATOM 1285 N N . PRO B 1 57 ? 12.945 -7.078 -3.982 1 98.5 57 PRO B N 1
ATOM 1286 C CA . PRO B 1 57 ? 13.461 -7.211 -2.617 1 98.5 57 PRO B CA 1
ATOM 1287 C C . PRO B 1 57 ? 13.023 -6.062 -1.708 1 98.5 57 PRO B C 1
ATOM 1289 O O . PRO B 1 57 ? 12.789 -4.949 -2.184 1 98.5 57 PRO B O 1
ATOM 1292 N N . ASP B 1 58 ? 12.883 -6.348 -0.429 1 97.31 58 ASP B N 1
ATOM 1293 C CA . ASP B 1 58 ? 12.406 -5.328 0.499 1 97.31 58 ASP B CA 1
ATOM 1294 C C . ASP B 1 58 ? 13.422 -4.199 0.645 1 97.31 58 ASP B C 1
ATOM 1296 O O . ASP B 1 58 ? 13.125 -3.152 1.224 1 97.31 58 ASP B O 1
ATOM 1300 N N . SER B 1 59 ? 14.656 -4.371 0.058 1 96.38 59 SER B N 1
ATOM 1301 C CA . SER B 1 59 ? 15.656 -3.312 0.055 1 96.38 59 SER B CA 1
ATOM 1302 C C . SER B 1 59 ? 15.367 -2.281 -1.032 1 96.38 59 SER B C 1
ATOM 1304 O O . SER B 1 59 ? 15.961 -1.202 -1.043 1 96.38 59 SER B O 1
ATOM 1306 N N . ASP B 1 60 ? 14.547 -2.615 -1.965 1 97.06 60 ASP B N 1
ATOM 1307 C CA . ASP B 1 60 ? 14.086 -1.669 -2.977 1 97.06 60 ASP B CA 1
ATOM 1308 C C . ASP B 1 60 ? 13.023 -0.732 -2.406 1 97.06 60 ASP B C 1
ATOM 1310 O O . ASP B 1 60 ? 12 -1.187 -1.894 1 97.06 60 ASP B O 1
ATOM 1314 N N . ASP B 1 61 ? 13.219 0.593 -2.512 1 93.56 61 ASP B N 1
ATOM 1315 C CA . ASP B 1 61 ? 12.312 1.581 -1.936 1 93.56 61 ASP B CA 1
ATOM 1316 C C . ASP B 1 61 ? 10.891 1.404 -2.475 1 93.56 61 ASP B C 1
ATOM 1318 O O . ASP B 1 61 ? 9.922 1.662 -1.768 1 93.56 61 ASP B O 1
ATOM 1322 N N . ARG B 1 62 ? 10.805 0.901 -3.635 1 96.31 62 ARG B N 1
ATOM 1323 C CA . ARG B 1 62 ? 9.508 0.714 -4.273 1 96.31 62 ARG B CA 1
ATOM 1324 C C . ARG B 1 62 ? 8.695 -0.354 -3.557 1 96.31 62 ARG B C 1
ATOM 1326 O O . ARG B 1 62 ? 7.48 -0.458 -3.76 1 96.31 62 ARG B O 1
ATOM 1333 N N . ALA B 1 63 ? 9.281 -1.085 -2.639 1 97.75 63 ALA B N 1
ATOM 1334 C CA . ALA B 1 63 ? 8.617 -2.191 -1.951 1 97.75 63 ALA B CA 1
ATOM 1335 C C . ALA B 1 63 ? 8.086 -1.752 -0.592 1 97.75 63 ALA B C 1
ATOM 1337 O O . ALA B 1 63 ? 7.297 -2.467 0.033 1 97.75 63 ALA B O 1
ATOM 1338 N N . THR B 1 64 ? 8.422 -0.59 -0.157 1 96.75 64 THR B N 1
ATOM 1339 C CA . THR B 1 64 ? 8.227 -0.198 1.234 1 96.75 64 THR B CA 1
ATOM 1340 C C . THR B 1 64 ? 6.746 -0.245 1.603 1 96.75 64 THR B C 1
ATOM 1342 O O . THR B 1 64 ? 6.352 -0.966 2.521 1 96.75 64 THR B O 1
ATOM 1345 N N . ALA B 1 65 ? 5.91 0.463 0.873 1 96.38 65 ALA B N 1
ATOM 1346 C CA . ALA B 1 65 ? 4.484 0.492 1.185 1 96.38 65 ALA B CA 1
ATOM 1347 C C . ALA B 1 65 ? 3.869 -0.899 1.062 1 96.38 65 ALA B C 1
ATOM 1349 O O . ALA B 1 65 ? 2.99 -1.267 1.847 1 96.38 65 ALA B O 1
ATOM 1350 N N . TRP B 1 66 ? 4.398 -1.653 0.201 1 98.38 66 TRP B N 1
ATOM 1351 C CA . TRP B 1 66 ? 3.803 -2.945 -0.127 1 98.38 66 TRP B CA 1
ATOM 1352 C C . TRP B 1 66 ? 4.273 -4.023 0.843 1 98.38 66 TRP B C 1
ATOM 1354 O O . TRP B 1 66 ? 3.637 -5.07 0.975 1 98.38 66 TRP B O 1
ATOM 1364 N N . ALA B 1 67 ? 5.418 -3.777 1.516 1 97.75 67 ALA B N 1
ATOM 1365 C CA . ALA B 1 67 ? 5.863 -4.711 2.545 1 97.75 67 ALA B CA 1
ATOM 1366 C C . ALA B 1 67 ? 4.801 -4.879 3.631 1 97.75 67 ALA B C 1
ATOM 1368 O O . ALA B 1 67 ? 4.531 -5.996 4.078 1 97.75 67 ALA B O 1
ATOM 1369 N N . GLU B 1 68 ? 4.156 -3.797 3.924 1 95.5 68 GLU B N 1
ATOM 1370 C CA . GLU B 1 68 ? 3.143 -3.838 4.977 1 95.5 68 GLU B CA 1
ATOM 1371 C C . GLU B 1 68 ? 1.861 -4.504 4.48 1 95.5 68 GLU B C 1
ATOM 1373 O O . GLU B 1 68 ? 1.198 -5.219 5.23 1 95.5 68 GLU B O 1
ATOM 1378 N N . VAL B 1 69 ? 1.544 -4.254 3.279 1 98.06 69 VAL B N 1
ATOM 1379 C CA . VAL B 1 69 ? 0.396 -4.906 2.658 1 98.06 69 VAL B CA 1
ATOM 1380 C C . VAL B 1 69 ? 0.621 -6.414 2.611 1 98.06 69 VAL B C 1
ATOM 1382 O O . VAL B 1 69 ? -0.266 -7.191 2.973 1 98.06 69 VAL B O 1
ATOM 1385 N N . ASN B 1 70 ? 1.836 -6.863 2.229 1 98.75 70 ASN B N 1
ATOM 1386 C CA . ASN B 1 70 ? 2.168 -8.281 2.217 1 98.75 70 ASN B CA 1
ATOM 1387 C C . ASN B 1 70 ? 2.037 -8.898 3.605 1 98.75 70 ASN B C 1
ATOM 1389 O O . ASN B 1 70 ? 1.409 -9.945 3.768 1 98.75 70 ASN B O 1
ATOM 1393 N N . ARG B 1 71 ? 2.566 -8.258 4.582 1 97.44 71 ARG B N 1
ATOM 1394 C CA . ARG B 1 71 ? 2.523 -8.773 5.949 1 97.44 71 ARG B CA 1
ATOM 1395 C C . ARG B 1 71 ? 1.084 -8.969 6.414 1 97.44 71 ARG B C 1
ATOM 1397 O O . ARG B 1 71 ? 0.739 -10.016 6.961 1 97.44 71 ARG B O 1
ATOM 1404 N N . THR B 1 72 ? 0.286 -8.055 6.148 1 96.88 72 THR B N 1
ATOM 1405 C CA . THR B 1 72 ? -1.095 -8.086 6.617 1 96.88 72 THR B CA 1
ATOM 1406 C C . THR B 1 72 ? -1.867 -9.219 5.949 1 96.88 72 THR B C 1
ATOM 1408 O O . THR B 1 72 ? -2.451 -10.062 6.633 1 96.88 72 THR B O 1
ATOM 1411 N N . TYR B 1 73 ? -1.807 -9.281 4.656 1 98.44 73 TYR B N 1
ATOM 1412 C CA . TYR B 1 73 ? -2.695 -10.188 3.938 1 98.44 73 TYR B CA 1
ATOM 1413 C C . TYR B 1 73 ? -2.141 -11.609 3.936 1 98.44 73 TYR B C 1
ATOM 1415 O O . TYR B 1 73 ? -2.885 -12.57 3.746 1 98.44 73 TYR B O 1
ATOM 1423 N N . ALA B 1 74 ? -0.863 -11.773 4.238 1 98.62 74 ALA B N 1
ATOM 1424 C CA . ALA B 1 74 ? -0.302 -13.109 4.395 1 98.62 74 ALA B CA 1
ATOM 1425 C C . ALA B 1 74 ? -0.904 -13.82 5.605 1 98.62 74 ALA B C 1
ATOM 1427 O O . ALA B 1 74 ? -0.893 -15.055 5.68 1 98.62 74 ALA B O 1
ATOM 1428 N N . GLN B 1 75 ? -1.428 -13.039 6.52 1 97.94 75 GLN B N 1
ATOM 1429 C CA . GLN B 1 75 ? -2.014 -13.609 7.73 1 97.94 75 GLN B CA 1
ATOM 1430 C C . GLN B 1 75 ? -3.504 -13.883 7.547 1 97.94 75 GLN B C 1
ATOM 1432 O O . GLN B 1 75 ? -4.125 -14.547 8.375 1 97.94 75 GLN B O 1
ATOM 1437 N N . GLN B 1 76 ? -4.039 -13.414 6.5 1 97.88 76 GLN B N 1
ATOM 1438 C CA . GLN B 1 76 ? -5.492 -13.43 6.359 1 97.88 76 GLN B CA 1
ATOM 1439 C C . GLN B 1 76 ? -5.922 -14.305 5.188 1 97.88 76 GLN B C 1
ATOM 1441 O O . GLN B 1 76 ? -7.023 -14.859 5.191 1 97.88 76 GLN B O 1
ATOM 1446 N N . TRP B 1 77 ? -5.09 -14.406 4.145 1 98.69 77 TRP B N 1
ATOM 1447 C CA . TRP B 1 77 ? -5.449 -15.102 2.916 1 98.69 77 TRP B CA 1
ATOM 1448 C C . TRP B 1 77 ? -4.918 -16.531 2.924 1 98.69 77 TRP B C 1
ATOM 1450 O O . TRP B 1 77 ? -4.016 -16.859 3.695 1 98.69 77 TRP B O 1
ATOM 1460 N N . PRO B 1 78 ? -5.488 -17.438 2.115 1 98.81 78 PRO B N 1
ATOM 1461 C CA . PRO B 1 78 ? -5.016 -18.828 2.088 1 98.81 78 PRO B CA 1
ATOM 1462 C C . PRO B 1 78 ? -3.68 -18.984 1.359 1 98.81 78 PRO B C 1
ATOM 1464 O O . PRO B 1 78 ? -3.432 -18.281 0.368 1 98.81 78 PRO B O 1
ATOM 1467 N N . ASN B 1 79 ? -2.91 -19.922 1.81 1 98.81 79 ASN B N 1
ATOM 1468 C CA . ASN B 1 79 ? -1.667 -20.297 1.144 1 98.81 79 ASN B CA 1
ATOM 1469 C C . ASN B 1 79 ? -1.932 -20.938 -0.218 1 98.81 79 ASN B C 1
ATOM 1471 O O . ASN B 1 79 ? -2.92 -21.641 -0.392 1 98.81 79 ASN B O 1
ATOM 1475 N N . ILE B 1 80 ? -1.106 -20.656 -1.215 1 98.62 80 ILE B N 1
ATOM 1476 C CA . ILE B 1 80 ? -1.204 -21.266 -2.537 1 98.62 80 ILE B CA 1
ATOM 1477 C C . ILE B 1 80 ? 0.138 -21.891 -2.924 1 98.62 80 ILE B C 1
ATOM 1479 O O . ILE B 1 80 ? 1.187 -21.25 -2.766 1 98.62 80 ILE B O 1
ATOM 1483 N N . THR B 1 81 ? 0.138 -23.109 -3.463 1 97.75 81 THR B N 1
ATOM 1484 C CA . THR B 1 81 ? 1.38 -23.828 -3.713 1 97.75 81 THR B CA 1
ATOM 1485 C C . THR B 1 81 ? 1.45 -24.297 -5.164 1 97.75 81 THR B C 1
ATOM 1487 O O . THR B 1 81 ? 2.486 -24.797 -5.613 1 97.75 81 THR B O 1
ATOM 1490 N N . ARG B 1 82 ? 0.317 -24.062 -5.855 1 97.19 82 ARG B N 1
ATOM 1491 C CA . ARG B 1 82 ? 0.276 -24.375 -7.281 1 97.19 82 ARG B CA 1
ATOM 1492 C C . ARG B 1 82 ? -0.243 -23.203 -8.094 1 97.19 82 ARG B C 1
ATOM 1494 O O . ARG B 1 82 ? -1.153 -22.484 -7.652 1 97.19 82 ARG B O 1
ATOM 1501 N N . LYS B 1 83 ? 0.256 -23.094 -9.219 1 96.19 83 LYS B N 1
ATOM 1502 C CA . LYS B 1 83 ? -0.139 -22 -10.102 1 96.19 83 LYS B CA 1
ATOM 1503 C C . LYS B 1 83 ? -1.598 -22.141 -10.531 1 96.19 83 LYS B C 1
ATOM 1505 O O . LYS B 1 83 ? -2.031 -23.219 -10.93 1 96.19 83 LYS B O 1
ATOM 1510 N N . GLY B 1 84 ? -2.334 -21.094 -10.406 1 94.38 84 GLY B N 1
ATOM 1511 C CA . GLY B 1 84 ? -3.68 -21.047 -10.953 1 94.38 84 GLY B CA 1
ATOM 1512 C C . GLY B 1 84 ? -3.734 -20.438 -12.344 1 94.38 84 GLY B C 1
ATOM 1513 O O . GLY B 1 84 ? -2.73 -20.422 -13.055 1 94.38 84 GLY B O 1
ATOM 1514 N N . GLU B 1 85 ? -4.949 -20.109 -12.727 1 93.94 85 GLU B N 1
ATOM 1515 C CA . GLU B 1 85 ? -5.137 -19.453 -14.023 1 93.94 85 GLU B CA 1
ATOM 1516 C C . GLU B 1 85 ? -5.105 -17.938 -13.883 1 93.94 85 GLU B C 1
ATOM 1518 O O . GLU B 1 85 ? -5.793 -17.359 -13.023 1 93.94 85 GLU B O 1
ATOM 1523 N N . ALA B 1 86 ? -4.289 -17.297 -14.703 1 96 86 ALA B N 1
ATOM 1524 C CA . ALA B 1 86 ? -4.262 -15.844 -14.727 1 96 86 ALA B CA 1
ATOM 1525 C C . ALA B 1 86 ? -5.57 -15.281 -15.273 1 96 86 ALA B C 1
ATOM 1527 O O . ALA B 1 86 ? -6.238 -15.922 -16.094 1 96 86 ALA B O 1
ATOM 1528 N N . PRO B 1 87 ? -5.891 -14.117 -14.852 1 96.69 87 PRO B N 1
ATOM 1529 C CA . PRO B 1 87 ? -7.07 -13.492 -15.461 1 96.69 87 PRO B CA 1
ATOM 1530 C C . PRO B 1 87 ? -6.938 -13.312 -16.969 1 96.69 87 PRO B C 1
ATOM 1532 O O . PRO B 1 87 ? -5.84 -13.055 -17.469 1 96.69 87 PRO B O 1
ATOM 1535 N N . ALA B 1 88 ? -8.039 -13.344 -17.625 1 96.88 88 ALA B N 1
ATOM 1536 C CA . ALA B 1 88 ? -8.039 -13.258 -19.078 1 96.88 88 ALA B CA 1
ATOM 1537 C C . ALA B 1 88 ? -7.512 -11.898 -19.547 1 96.88 88 ALA B C 1
ATOM 1539 O O . ALA B 1 88 ? -6.957 -11.789 -20.641 1 96.88 88 ALA B O 1
ATOM 1540 N N . ASP B 1 89 ? -7.645 -10.945 -18.75 1 97.75 89 ASP B N 1
ATOM 1541 C CA . ASP B 1 89 ? -7.223 -9.602 -19.156 1 97.75 89 ASP B CA 1
ATOM 1542 C C . ASP B 1 89 ? -5.898 -9.227 -18.5 1 97.75 89 ASP B C 1
ATOM 1544 O O . ASP B 1 89 ? -5.559 -8.047 -18.391 1 97.75 89 ASP B O 1
ATOM 1548 N N . ALA B 1 90 ? -5.148 -10.172 -18 1 98 90 ALA B N 1
ATOM 1549 C CA . ALA B 1 90 ? -3.879 -9.93 -17.312 1 98 90 ALA B CA 1
ATOM 1550 C C . ALA B 1 90 ? -2.941 -9.094 -18.172 1 98 90 ALA B C 1
ATOM 1552 O O . ALA B 1 90 ? -2.342 -8.125 -17.703 1 98 90 ALA B O 1
ATOM 1553 N N . GLU B 1 91 ? -2.82 -9.43 -19.422 1 97.69 91 GLU B N 1
ATOM 1554 C CA . GLU B 1 91 ? -1.898 -8.734 -20.312 1 97.69 91 GLU B CA 1
ATOM 1555 C C . GLU B 1 91 ? -2.307 -7.281 -20.516 1 97.69 91 GLU B C 1
ATOM 1557 O O . GLU B 1 91 ? -1.451 -6.402 -20.641 1 97.69 91 GLU B O 1
ATOM 1562 N N . GLU B 1 92 ? -3.607 -7.016 -20.531 1 97.88 92 GLU B N 1
ATOM 1563 C CA . GLU B 1 92 ? -4.117 -5.656 -20.672 1 97.88 92 GLU B CA 1
ATOM 1564 C C . GLU B 1 92 ? -3.738 -4.785 -19.484 1 97.88 92 GLU B C 1
ATOM 1566 O O . GLU B 1 92 ? -3.486 -3.59 -19.641 1 97.88 92 GLU B O 1
ATOM 1571 N N . TRP B 1 93 ? -3.652 -5.383 -18.359 1 98 93 TRP B N 1
ATOM 1572 C CA . TRP B 1 93 ? -3.406 -4.629 -17.141 1 98 93 TRP B CA 1
ATOM 1573 C C . TRP B 1 93 ? -1.91 -4.508 -16.859 1 98 93 TRP B C 1
ATOM 1575 O O . TRP B 1 93 ? -1.479 -3.633 -16.109 1 98 93 TRP B O 1
ATOM 1585 N N . ASN B 1 94 ? -1.125 -5.414 -17.453 1 98.31 94 ASN B N 1
ATOM 1586 C CA . ASN B 1 94 ? 0.31 -5.418 -17.188 1 98.31 94 ASN B CA 1
ATOM 1587 C C . ASN B 1 94 ? 0.953 -4.086 -17.578 1 98.31 94 ASN B C 1
ATOM 1589 O O . ASN B 1 94 ? 0.814 -3.627 -18.703 1 98.31 94 ASN B O 1
ATOM 1593 N N . GLY B 1 95 ? 1.609 -3.432 -16.547 1 96.88 95 GLY B N 1
ATOM 1594 C CA . GLY B 1 95 ? 2.34 -2.199 -16.797 1 96.88 95 GLY B CA 1
ATOM 1595 C C . GLY B 1 95 ? 1.498 -0.955 -16.594 1 96.88 95 GLY B C 1
ATOM 1596 O O . GLY B 1 95 ? 2.016 0.164 -16.625 1 96.88 95 GLY B O 1
ATOM 1597 N N . LYS B 1 96 ? 0.151 -1.064 -16.359 1 95.44 96 LYS B N 1
ATOM 1598 C CA . LYS B 1 96 ? -0.685 0.095 -16.062 1 95.44 96 LYS B CA 1
ATOM 1599 C C . LYS B 1 96 ? -0.38 0.653 -14.68 1 95.44 96 LYS B C 1
ATOM 1601 O O . LYS B 1 96 ? -0.252 -0.103 -13.719 1 95.44 96 LYS B O 1
ATOM 1606 N N . PRO B 1 97 ? -0.255 1.937 -14.602 1 92.12 97 PRO B N 1
ATOM 1607 C CA . PRO B 1 97 ? 0.062 2.551 -13.312 1 92.12 97 PRO B CA 1
ATOM 1608 C C . PRO B 1 97 ? -1.166 2.715 -12.422 1 92.12 97 PRO B C 1
ATOM 1610 O O . PRO B 1 97 ? -2.293 2.496 -12.867 1 92.12 97 PRO B O 1
ATOM 1613 N N . ASP B 1 98 ? -0.947 3.062 -11.203 1 90.81 98 ASP B N 1
ATOM 1614 C CA . ASP B 1 98 ? -1.951 3.521 -10.25 1 90.81 98 ASP B CA 1
ATOM 1615 C C . ASP B 1 98 ? -3.01 2.449 -10.008 1 90.81 98 ASP B C 1
ATOM 1617 O O . ASP B 1 98 ? -4.211 2.727 -10.078 1 90.81 98 ASP B O 1
ATOM 1621 N N . LYS B 1 99 ? -2.598 1.24 -9.695 1 95.69 99 LYS B N 1
ATOM 1622 C CA . LYS B 1 99 ? -3.523 0.13 -9.492 1 95.69 99 LYS B CA 1
ATOM 1623 C C . LYS B 1 99 ? -3.797 -0.102 -8.008 1 95.69 99 LYS B C 1
ATOM 1625 O O . LYS B 1 99 ? -4.645 -0.921 -7.652 1 95.69 99 LYS B O 1
ATOM 1630 N N . ALA B 1 100 ? -3.174 0.598 -7.164 1 95.94 100 ALA B N 1
ATOM 1631 C CA . ALA B 1 100 ? -3.34 0.386 -5.73 1 95.94 100 ALA B CA 1
ATOM 1632 C C . ALA B 1 100 ? -4.812 0.463 -5.328 1 95.94 100 ALA B C 1
ATOM 1634 O O . ALA B 1 100 ? -5.281 -0.331 -4.512 1 95.94 100 ALA B O 1
ATOM 1635 N N . GLY B 1 101 ? -5.555 1.348 -5.988 1 94.25 101 GLY B N 1
ATOM 1636 C CA . GLY B 1 101 ? -6.961 1.539 -5.668 1 94.25 101 GLY B CA 1
ATOM 1637 C C . GLY B 1 101 ? -7.844 0.404 -6.152 1 94.25 101 GLY B C 1
ATOM 1638 O O . GLY B 1 101 ? -9.031 0.352 -5.832 1 94.25 101 GLY B O 1
ATOM 1639 N N . LEU B 1 102 ? -7.316 -0.552 -6.824 1 96.5 102 LEU B N 1
ATOM 1640 C CA . LEU B 1 102 ? -8.062 -1.677 -7.371 1 96.5 102 LEU B CA 1
ATOM 1641 C C . LEU B 1 102 ? -7.867 -2.928 -6.52 1 96.5 102 LEU B C 1
ATOM 1643 O O . LEU B 1 102 ? -8.5 -3.957 -6.762 1 96.5 102 LEU B O 1
ATOM 1647 N N . LEU B 1 103 ? -7.031 -2.885 -5.488 1 97.75 103 LEU B N 1
ATOM 1648 C CA . LEU B 1 103 ? -6.773 -4.062 -4.664 1 97.75 103 LEU B CA 1
ATOM 1649 C C . LEU B 1 103 ? -8.039 -4.504 -3.934 1 97.75 103 LEU B C 1
ATOM 1651 O O . LEU B 1 103 ? -8.648 -3.715 -3.209 1 97.75 103 LEU B O 1
ATOM 1655 N N . SER B 1 104 ? -8.406 -5.758 -4.148 1 97.69 104 SER B N 1
ATOM 1656 C CA . SER B 1 104 ? -9.469 -6.383 -3.375 1 97.69 104 SER B CA 1
ATOM 1657 C C . SER B 1 104 ? -8.938 -6.977 -2.076 1 97.69 104 SER B C 1
ATOM 1659 O O . SER B 1 104 ? -7.945 -7.711 -2.084 1 97.69 104 SER B O 1
ATOM 1661 N N . PRO B 1 105 ? -9.578 -6.676 -0.973 1 96.81 105 PRO B N 1
ATOM 1662 C CA . PRO B 1 105 ? -9.133 -7.266 0.291 1 96.81 105 PRO B CA 1
ATOM 1663 C C . PRO B 1 105 ? -9.602 -8.711 0.466 1 96.81 105 PRO B C 1
ATOM 1665 O O . PRO B 1 105 ? -9.281 -9.352 1.474 1 96.81 105 PRO B O 1
ATOM 1668 N N . ASN B 1 106 ? -10.312 -9.227 -0.457 1 97.62 106 ASN B N 1
ATOM 1669 C CA . ASN B 1 106 ? -10.938 -10.539 -0.318 1 97.62 106 ASN B CA 1
ATOM 1670 C C . ASN B 1 106 ? -9.961 -11.664 -0.672 1 97.62 106 ASN B C 1
ATOM 1672 O O . ASN B 1 106 ? -9.133 -11.508 -1.569 1 97.62 106 ASN B O 1
ATOM 1676 N N . PRO B 1 107 ? -10.07 -12.781 0.036 1 98.12 107 PRO B N 1
ATOM 1677 C CA . PRO B 1 107 ? -9.234 -13.938 -0.308 1 98.12 107 PRO B CA 1
ATOM 1678 C C . PRO B 1 107 ? -9.57 -14.516 -1.678 1 98.12 107 PRO B C 1
ATOM 1680 O O . PRO B 1 107 ? -10.672 -14.32 -2.186 1 98.12 107 PRO B O 1
ATOM 1683 N N . GLY B 1 108 ? -8.555 -15.078 -2.309 1 96.94 108 GLY B N 1
ATOM 1684 C CA . GLY B 1 108 ? -8.758 -15.867 -3.51 1 96.94 108 GLY B CA 1
ATOM 1685 C C . GLY B 1 108 ? -8.883 -17.359 -3.23 1 96.94 108 GLY B C 1
ATOM 1686 O O . GLY B 1 108 ? -9.086 -17.766 -2.084 1 96.94 108 GLY B O 1
ATOM 1687 N N . LYS B 1 109 ? -8.875 -18.078 -4.277 1 93.38 109 LYS B N 1
ATOM 1688 C CA . LYS B 1 109 ? -8.945 -19.531 -4.184 1 93.38 109 LYS B CA 1
ATOM 1689 C C . LYS B 1 109 ? -7.57 -20.172 -4.402 1 93.38 109 LYS B C 1
ATOM 1691 O O . LYS B 1 109 ? -6.895 -19.875 -5.391 1 93.38 109 LYS B O 1
ATOM 1696 N N . PRO B 1 110 ? -7.176 -20.922 -3.387 1 92.88 110 PRO B N 1
ATOM 1697 C CA . PRO B 1 110 ? -5.867 -21.562 -3.539 1 92.88 110 PRO B CA 1
ATOM 1698 C C . PRO B 1 110 ? -5.844 -22.609 -4.652 1 92.88 110 PRO B C 1
ATOM 1700 O O . PRO B 1 110 ? -6.887 -23.172 -4.996 1 92.88 110 PRO B O 1
#

InterPro domains:
  IPR000813 7Fe ferredoxin [PR00354] (9-19)
  IPR000813 7Fe ferredoxin [PR00354] (19-29)
  IPR000813 7Fe ferredoxin [PR00354] (35-52)
  IPR017896 4Fe-4S ferredoxin-type, iron-sulphur binding domain [PF00037] (34-55)
  IPR017896 4Fe-4S ferredoxin-type, iron-sulphur binding domain [PF12800] (6-23)
  IPR017896 4Fe-4S ferredoxin-type, iron-sulphur binding domain [PS51379] (1-30)
  IPR017896 4Fe-4S ferredoxin-type, iron-sulphur binding domain [PS51379] (31-60)
  IPR017900 4Fe-4S ferredoxin, iron-sulphur binding, conserved site [PS00198] (40-51)
  IPR022569 Ferredoxin, C-terminal [PF11953] (65-103)
  IPR050294 Ion-translocating oxidoreductase complex subunit B [PTHR42859] (1-59)
  IPR054829 Ferredoxin-1 [NF045490] (1-100)

Foldseek 3Di:
DAKWFAQLQFLQVQCQLLAPQPQQQWFAAPGHIAGARVRGPRPCPSQVRDPLSRMDDCVDPRRPVRVVVRNVLSVPGDGDRDGDHTDPCNVVSRPDPDRPVVDDSGYDDD/DAKWFAQLQFLQVQCQLLAPQPQQQWFAAPGHITGARVRGPRPCPSQVRDPLSRMDDCVDPRRPVRVVVRNVLSVPGDGDRDGDHTDPCNVVSRPDPDRPVVDDSGYDDD

Sequence (220 aa):
MTYVVTENCIRCKYMDCVEVCPVDCFYVGENFLVIHPDECIDCGVCEPECPAEAILPDSDDRATAWAEVNRTYAQQWPNITRKGEAPADAEEWNGKPDKAGLLSPNPGKPMTYVVTENCIRCKYMDCVEVCPVDCFYVGENFLVIHPDECIDCGVCEPECPAEAILPDSDDRATAWAEVNRTYAQQWPNITRKGEAPADAEEWNGKPDKAGLLSPNPGKP

Secondary structure (DSSP, 8-state):
--EEE-GGGTTT---HHHHH-TT--EEEBSS-EEE-TTT-----TTGGG-TT--EEETTSGGGHHHHHHHHHHHTTSPEE-S--PPPTTHHHHTT-S--GGG---SB---/--EEE-GGGTTT---HHHHH-TT--EEEBSS-EEE-TTT-----TTGGG-TT--EEETTSGGGHHHHHHHHHHHTTSPEE-S--PPPTTHHHHTT-S--GGG---SB---